Protein AF-0000000084455083 (afdb_homodimer)

Solvent-accessible surface area (backbone atoms only — not comparable to full-atom values): 20046 Å² total; per-residue (Å²): 131,84,78,76,77,73,70,70,74,76,64,36,63,67,73,31,76,69,58,82,73,77,72,81,79,66,48,70,64,51,72,67,55,49,50,52,51,52,54,40,66,69,71,42,61,49,39,39,67,39,47,57,78,76,59,36,55,78,44,81,66,64,83,77,30,28,36,27,65,63,34,38,26,79,85,73,32,34,31,31,32,37,40,33,22,71,48,64,46,71,48,72,42,30,30,30,67,24,48,30,38,37,42,30,70,34,42,38,32,37,34,76,67,51,88,63,70,46,34,60,65,16,39,38,36,42,33,37,65,47,68,45,27,44,36,37,32,50,53,18,33,34,42,35,41,38,28,44,40,38,37,33,36,42,96,33,66,40,80,67,52,74,42,36,52,65,54,53,48,46,52,54,48,52,49,23,58,76,70,72,43,82,72,58,60,59,34,40,84,133,81,77,78,76,74,69,71,73,74,67,34,63,66,73,33,75,68,60,84,73,78,74,82,80,67,49,69,64,50,70,69,56,47,50,51,52,52,53,39,67,69,72,40,61,49,41,38,69,39,47,57,78,78,59,36,55,79,43,81,66,65,83,79,30,28,36,25,64,64,34,38,27,78,85,74,31,33,31,31,32,37,41,33,22,70,50,64,47,72,48,72,42,30,32,29,67,24,49,32,38,36,42,29,69,34,42,37,32,38,34,77,67,50,89,63,71,47,33,60,64,16,41,37,36,42,32,37,66,47,65,47,29,44,35,38,32,50,54,18,32,32,41,37,41,38,29,46,40,39,37,32,37,42,96,32,66,42,82,67,51,73,41,36,51,66,53,53,48,47,55,55,48,52,50,23,57,74,70,72,42,82,75,58,60,61,34,38,81

pLDDT: mean 88.25, std 16.22, range [26.3, 98.75]

Sequence (378 aa):
MANSITTPDLVPEPVSKLPERPKADGSALNEHERSEIAFVDKYSAPDVYINEKNDTLWFPWIGPIELKPMRMENRTGTFVVGLRSKVSASLGKHRHRGTVTAITMSGEWGYKEYDWVARPGDWVCENPGVIHTLSVEDSTDIVFTITGSIEFLNDDDSLKFTLDIFSFAKLYYDYCKEKGIKPNNALWHMANSITTPDLVPEPVSKLPERPKADGSALNEHERSEIAFVDKYSAPDVYINEKNDTLWFPWIGPIELKPMRMENRTGTFVVGLRSKVSASLGKHRHRGTVTAITMSGEWGYKEYDWVARPGDWVCENPGVIHTLSVEDSTDIVFTITGSIEFLNDDDSLKFTLDIFSFAKLYYDYCKEKGIKPNNALWH

Secondary structure (DSSP, 8-state):
-----------PPPSSPPPPPPPSTT----HHHHHHHHHHHHHSPPPEEE-TTTT---EE-STT-EEEEEEEETTTTEEEEEEEESS-EEPPPEEESS-EEEEEEES-EEETT-S--B-TT-EEEE-TT-EE-EEE-TTEEEEEEEES-EEEE-TTS-EEEEE-HHHHHHHHHHHHHHHT----GGGB-/-----------PPPSSPPPPPPPSTT----HHHHHHHHHHHHHSPPPEEE-TTTT---EE-STT-EEEEEEEETTTTEEEEEEEESS-EEPPPEEESS-EEEEEEES-EEETT-S--B-TT-EEEE-TT-EE-EEE-TTEEEEEEEES-EEEE-TTS-EEEEE-HHHHHHHHHHHHHHHT----GGGB-

Structure (mmCIF, N/CA/C/O backbone):
data_AF-0000000084455083-model_v1
#
loop_
_entity.id
_entity.type
_entity.pdbx_description
1 polymer 'ChrR-like cupin domain-containing protein'
#
loop_
_atom_site.group_PDB
_atom_site.id
_atom_site.type_symbol
_atom_site.label_atom_id
_atom_site.label_alt_id
_atom_site.label_comp_id
_atom_site.label_asym_id
_atom_site.label_entity_id
_atom_site.label_seq_id
_atom_site.pdbx_PDB_ins_code
_atom_site.Cartn_x
_atom_site.Cartn_y
_atom_site.Cartn_z
_atom_site.occupancy
_atom_site.B_iso_or_equiv
_atom_site.auth_seq_id
_atom_site.auth_comp_id
_atom_site.auth_asym_id
_atom_site.auth_atom_id
_atom_site.pdbx_PDB_model_num
ATOM 1 N N . MET A 1 1 ? 22.078 26.734 -31.125 1 26.31 1 MET A N 1
ATOM 2 C CA . MET A 1 1 ? 21.453 25.422 -31.062 1 26.31 1 MET A CA 1
ATOM 3 C C . MET A 1 1 ? 21.609 24.812 -29.672 1 26.31 1 MET A C 1
ATOM 5 O O . MET A 1 1 ? 22.719 24.547 -29.219 1 26.31 1 MET A O 1
ATOM 9 N N . ALA A 1 2 ? 20.688 25.109 -28.688 1 36.53 2 ALA A N 1
ATOM 10 C CA . ALA A 1 2 ? 20.781 24.625 -27.328 1 36.53 2 ALA A CA 1
ATOM 11 C C . ALA A 1 2 ? 20.781 23.094 -27.281 1 36.53 2 ALA A C 1
ATOM 13 O O . ALA A 1 2 ? 19.938 22.453 -27.922 1 36.53 2 ALA A O 1
ATOM 14 N N . ASN A 1 3 ? 21.859 22.391 -27.125 1 35.25 3 ASN A N 1
ATOM 15 C CA . ASN A 1 3 ? 21.891 20.953 -26.922 1 35.25 3 ASN A CA 1
ATOM 16 C C . ASN A 1 3 ? 20.938 20.516 -25.812 1 35.25 3 ASN A C 1
ATOM 18 O O . ASN A 1 3 ? 21.078 20.953 -24.672 1 35.25 3 ASN A O 1
ATOM 22 N N . SER A 1 4 ? 19.75 20.156 -26.125 1 37.59 4 SER A N 1
ATOM 23 C CA . SER A 1 4 ? 18.828 19.531 -25.188 1 37.59 4 SER A CA 1
ATOM 24 C C . SER A 1 4 ? 19.5 18.391 -24.422 1 37.59 4 SER A C 1
ATOM 26 O O . SER A 1 4 ? 19.906 17.391 -25.016 1 37.59 4 SER A O 1
ATOM 28 N N . ILE A 1 5 ? 20.266 18.609 -23.453 1 39.31 5 ILE A N 1
ATOM 29 C CA . ILE A 1 5 ? 20.781 17.562 -22.578 1 39.31 5 ILE A CA 1
ATOM 30 C C . ILE A 1 5 ? 19.625 16.703 -22.078 1 39.31 5 ILE A C 1
ATOM 32 O O . ILE A 1 5 ? 18.766 17.172 -21.344 1 39.31 5 ILE A O 1
ATOM 36 N N . THR A 1 6 ? 19.125 15.727 -22.844 1 36.16 6 THR A N 1
ATOM 37 C CA . THR A 1 6 ? 18.172 14.727 -22.391 1 36.16 6 THR A CA 1
ATOM 38 C C . THR A 1 6 ? 18.672 14.023 -21.141 1 36.16 6 THR A C 1
ATOM 40 O O . THR A 1 6 ? 19.75 13.43 -21.141 1 36.16 6 THR A O 1
ATOM 43 N N . THR A 1 7 ? 18.469 14.5 -20.031 1 38.34 7 THR A N 1
ATOM 44 C CA . THR A 1 7 ? 18.75 13.773 -18.797 1 38.34 7 THR A CA 1
ATOM 45 C C . THR A 1 7 ? 18.328 12.312 -18.906 1 38.34 7 THR A C 1
ATOM 47 O O . THR A 1 7 ? 17.172 12.023 -19.266 1 38.34 7 THR A O 1
ATOM 50 N N . PRO A 1 8 ? 19.281 11.469 -19.047 1 38.12 8 PRO A N 1
ATOM 51 C CA . PRO A 1 8 ? 18.875 10.062 -19.094 1 38.12 8 PRO A CA 1
ATOM 52 C C . PRO A 1 8 ? 17.812 9.719 -18.062 1 38.12 8 PRO A C 1
ATOM 54 O O . PRO A 1 8 ? 17.75 10.328 -17 1 38.12 8 PRO A O 1
ATOM 57 N N . ASP A 1 9 ? 16.75 9.328 -18.531 1 40 9 ASP A N 1
ATOM 58 C CA . ASP A 1 9 ? 15.711 8.82 -17.641 1 40 9 ASP A CA 1
ATOM 59 C C . ASP A 1 9 ? 16.312 8.008 -16.484 1 40 9 ASP A C 1
ATOM 61 O O . ASP A 1 9 ? 17.172 7.148 -16.719 1 40 9 ASP A O 1
ATOM 65 N N . LEU A 1 10 ? 16.531 8.555 -15.414 1 42.34 10 LEU A N 1
ATOM 66 C CA . LEU A 1 10 ? 16.984 7.824 -14.234 1 42.34 10 LEU A CA 1
ATOM 67 C C . LEU A 1 10 ? 16.234 6.5 -14.094 1 42.34 10 LEU A C 1
ATOM 69 O O . LEU A 1 10 ? 15.172 6.449 -13.477 1 42.34 10 LEU A O 1
ATOM 73 N N . VAL A 1 11 ? 16.328 5.746 -15.227 1 42.5 11 VAL A N 1
ATOM 74 C CA . VAL A 1 11 ? 15.805 4.398 -15.016 1 42.5 11 VAL A CA 1
ATOM 75 C C . VAL A 1 11 ? 16.641 3.676 -13.969 1 42.5 11 VAL A C 1
ATOM 77 O O . VAL A 1 11 ? 17.844 3.449 -14.18 1 42.5 11 VAL A O 1
ATOM 80 N N . PRO A 1 12 ? 16.141 3.719 -12.758 1 43.66 12 PRO A N 1
ATOM 81 C CA . PRO A 1 12 ? 16.969 3.008 -11.773 1 43.66 12 PRO A CA 1
ATOM 82 C C . PRO A 1 12 ? 17.344 1.604 -12.227 1 43.66 12 PRO A C 1
ATOM 84 O O . PRO A 1 12 ? 16.625 0.983 -13.008 1 43.66 12 PRO A O 1
ATOM 87 N N . GLU A 1 13 ? 18.578 1.33 -11.961 1 51.78 13 GLU A N 1
ATOM 88 C CA . GLU A 1 13 ? 18.969 -0.059 -12.164 1 51.78 13 GLU A CA 1
ATOM 89 C C . GLU A 1 13 ? 18.031 -1.018 -11.453 1 51.78 13 GLU A C 1
ATOM 91 O O . GLU A 1 13 ? 17.609 -0.758 -10.32 1 51.78 13 GLU A O 1
ATOM 96 N N . PRO A 1 14 ? 17.578 -1.842 -12.281 1 51 14 PRO A N 1
ATOM 97 C CA . PRO A 1 14 ? 16.672 -2.805 -11.641 1 51 14 PRO A CA 1
ATOM 98 C C . PRO A 1 14 ? 17.312 -3.477 -10.422 1 51 14 PRO A C 1
ATOM 100 O O . PRO A 1 14 ? 18.5 -3.807 -10.445 1 51 14 PRO A O 1
ATOM 103 N N . VAL A 1 15 ? 16.594 -3.379 -9.336 1 54.19 15 VAL A N 1
ATOM 104 C CA . VAL A 1 15 ? 17.078 -4.035 -8.125 1 54.19 15 VAL A CA 1
ATOM 105 C C . VAL A 1 15 ? 17.078 -5.547 -8.32 1 54.19 15 VAL A C 1
ATOM 107 O O . VAL A 1 15 ? 17.781 -6.273 -7.613 1 54.19 15 VAL A O 1
ATOM 110 N N . SER A 1 16 ? 16.141 -6.004 -9.211 1 58.62 16 SER A N 1
ATOM 111 C CA . SER A 1 16 ? 16.125 -7.434 -9.508 1 58.62 16 SER A CA 1
ATOM 112 C C . SER A 1 16 ? 16.109 -7.68 -11.016 1 58.62 16 SER A C 1
ATOM 114 O O . SER A 1 16 ? 15.773 -6.781 -11.789 1 58.62 16 SER A O 1
ATOM 116 N N . LYS A 1 17 ? 16.734 -8.859 -11.383 1 67.81 17 LYS A N 1
ATOM 117 C CA . LYS A 1 17 ? 16.656 -9.297 -12.773 1 67.81 17 LYS A CA 1
ATOM 118 C C . LYS A 1 17 ? 15.383 -10.109 -13.031 1 67.81 17 LYS A C 1
ATOM 120 O O . LYS A 1 17 ? 14.828 -10.711 -12.109 1 67.81 17 LYS A O 1
ATOM 125 N N . LEU A 1 18 ? 14.891 -9.992 -14.266 1 67.25 18 LEU A N 1
ATOM 126 C CA . LEU A 1 18 ? 13.766 -10.836 -14.641 1 67.25 18 LEU A CA 1
ATOM 127 C C . LEU A 1 18 ? 14.117 -12.312 -14.469 1 67.25 18 LEU A C 1
ATOM 129 O O . LEU A 1 18 ? 15.234 -12.734 -14.773 1 67.25 18 LEU A O 1
ATOM 133 N N . PRO A 1 19 ? 13.273 -13.07 -13.883 1 66.25 19 PRO A N 1
ATOM 134 C CA . PRO A 1 19 ? 13.531 -14.508 -13.789 1 66.25 19 PRO A CA 1
ATOM 135 C C . PRO A 1 19 ? 13.75 -15.164 -15.148 1 66.25 19 PRO A C 1
ATOM 137 O O . PRO A 1 19 ? 13.109 -14.789 -16.125 1 66.25 19 PRO A O 1
ATOM 140 N N . GLU A 1 20 ? 14.836 -15.969 -15.18 1 64.62 20 GLU A N 1
ATOM 141 C CA . GLU A 1 20 ? 15.047 -16.75 -16.391 1 64.62 20 GLU A CA 1
ATOM 142 C C . GLU A 1 20 ? 13.961 -17.797 -16.578 1 64.62 20 GLU A C 1
ATOM 144 O O . GLU A 1 20 ? 13.602 -18.5 -15.641 1 64.62 20 GLU A O 1
ATOM 149 N N . ARG A 1 21 ? 13.234 -17.812 -17.75 1 66.31 21 ARG A N 1
ATOM 150 C CA . ARG A 1 21 ? 12.234 -18.828 -18.031 1 66.31 21 ARG A CA 1
ATOM 151 C C . ARG A 1 21 ? 12.883 -20.109 -18.516 1 66.31 21 ARG A C 1
ATOM 153 O O . ARG A 1 21 ? 1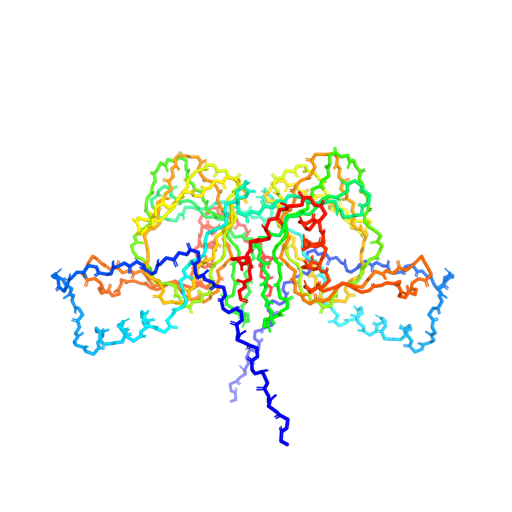3.758 -20.078 -19.391 1 66.31 21 ARG A O 1
ATOM 160 N N . PRO A 1 22 ? 12.586 -21.172 -17.734 1 57.06 22 PRO A N 1
ATOM 161 C CA . PRO A 1 22 ? 13.195 -22.422 -18.203 1 57.06 22 PRO A CA 1
ATOM 162 C C . PRO A 1 22 ? 12.891 -22.703 -19.672 1 57.06 22 PRO A C 1
ATOM 164 O O . PRO A 1 22 ? 11.859 -22.266 -20.188 1 57.06 22 PRO A O 1
ATOM 167 N N . LYS A 1 23 ? 13.906 -23.422 -20.234 1 56.75 23 LYS A N 1
ATOM 168 C CA . LYS A 1 23 ? 13.828 -23.844 -21.625 1 56.75 23 LYS A CA 1
ATOM 169 C C . LYS A 1 23 ? 12.547 -24.641 -21.891 1 56.75 23 LYS A C 1
ATOM 171 O O . LYS A 1 23 ? 11.977 -25.219 -20.969 1 56.75 23 LYS A O 1
ATOM 176 N N . ALA A 1 24 ? 12.016 -24.656 -23.219 1 58.09 24 ALA A N 1
ATOM 177 C CA . ALA A 1 24 ? 10.883 -25.094 -24.031 1 58.09 24 ALA A CA 1
ATOM 178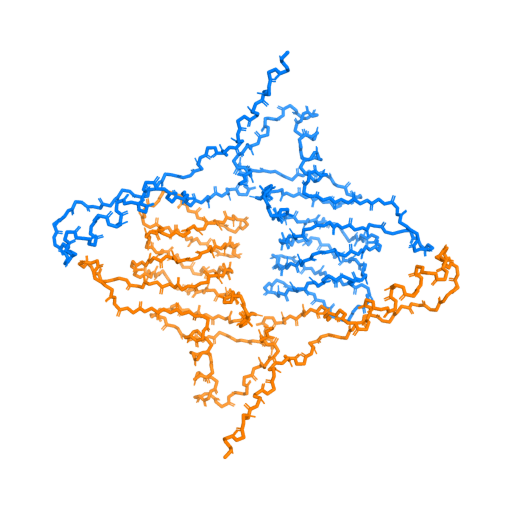 C C . ALA A 1 24 ? 10.508 -26.547 -23.719 1 58.09 24 ALA A C 1
ATOM 180 O O . ALA A 1 24 ? 9.594 -27.109 -24.328 1 58.09 24 ALA A O 1
ATOM 181 N N . ASP A 1 25 ? 11.188 -27.234 -22.5 1 62.66 25 ASP A N 1
ATOM 182 C CA . ASP A 1 25 ? 10.75 -28.625 -22.469 1 62.66 25 ASP A CA 1
ATOM 183 C C . ASP A 1 25 ? 9.477 -28.781 -21.641 1 62.66 25 ASP A C 1
ATOM 185 O O . ASP A 1 25 ? 9.438 -28.391 -20.484 1 62.66 25 ASP A O 1
ATOM 189 N N . GLY A 1 26 ? 8.375 -29.109 -22.312 1 77.19 26 GLY A N 1
ATOM 190 C CA . GLY A 1 26 ? 7.094 -29.484 -21.75 1 77.19 26 GLY A CA 1
ATOM 191 C C . GLY A 1 26 ? 6.082 -28.344 -21.75 1 77.19 26 GLY A C 1
ATOM 192 O O . GLY A 1 26 ? 5.004 -28.469 -21.172 1 77.19 26 GLY A O 1
ATOM 193 N N . SER A 1 27 ? 6.531 -27.312 -22.359 1 81.81 27 SER A N 1
ATOM 194 C CA . SER A 1 27 ? 5.566 -26.234 -22.453 1 81.81 27 SER A CA 1
ATOM 195 C C . SER A 1 27 ? 4.516 -26.5 -23.531 1 81.81 27 SER A C 1
ATOM 197 O O . SER A 1 27 ? 4.84 -27.016 -24.594 1 81.81 27 SER A O 1
ATOM 199 N N . ALA A 1 28 ? 3.285 -26.219 -23.172 1 87.44 28 ALA A N 1
ATOM 200 C CA . ALA A 1 28 ? 2.18 -26.422 -24.109 1 87.44 28 ALA A CA 1
ATOM 201 C C . ALA A 1 28 ? 1.974 -25.203 -25 1 87.44 28 ALA A C 1
ATOM 203 O O . ALA A 1 28 ? 1.036 -25.156 -25.797 1 87.44 28 ALA A O 1
ATOM 204 N N . LEU A 1 29 ? 2.828 -24.25 -24.859 1 88 29 LEU A N 1
ATOM 205 C CA . LEU A 1 29 ? 2.654 -23 -25.594 1 88 29 LEU A CA 1
ATOM 206 C C . LEU A 1 29 ? 3 -23.188 -27.062 1 88 29 LEU A C 1
ATOM 208 O O . LEU A 1 29 ? 3.961 -23.875 -27.406 1 88 29 LEU A O 1
ATOM 212 N N . ASN A 1 30 ? 2.186 -22.547 -27.891 1 88.44 30 ASN A N 1
ATOM 213 C CA . ASN A 1 30 ? 2.52 -22.531 -29.297 1 88.44 30 ASN A CA 1
ATOM 214 C C . ASN A 1 30 ? 3.523 -21.422 -29.625 1 88.44 30 ASN A C 1
ATOM 216 O O . ASN A 1 30 ? 3.963 -20.703 -28.734 1 88.44 30 ASN A O 1
ATOM 220 N N . GLU A 1 31 ? 3.9 -21.391 -30.906 1 88.12 31 GLU A N 1
ATOM 221 C CA . GLU A 1 31 ? 4.945 -20.453 -31.312 1 88.12 31 GLU A CA 1
ATOM 222 C C . GLU A 1 31 ? 4.531 -19.016 -31.062 1 88.12 31 GLU A C 1
ATOM 224 O O . GLU A 1 31 ? 5.344 -18.188 -30.641 1 88.12 31 GLU A O 1
ATOM 229 N N . HIS A 1 32 ? 3.34 -18.703 -31.422 1 87.75 32 HIS A N 1
ATOM 230 C CA . HIS A 1 32 ? 2.836 -17.359 -31.219 1 87.75 32 HIS A CA 1
ATOM 231 C C . HIS A 1 32 ? 2.869 -16.969 -29.75 1 87.75 32 HIS A C 1
ATOM 233 O O . HIS A 1 32 ? 3.307 -15.875 -29.391 1 87.75 32 HIS A O 1
ATOM 239 N N . GLU A 1 33 ? 2.422 -17.859 -28.906 1 86.25 33 GLU A N 1
ATOM 240 C CA . GLU A 1 33 ? 2.412 -17.625 -27.469 1 86.25 33 GLU A CA 1
ATOM 241 C C . GLU A 1 33 ? 3.828 -17.438 -26.938 1 86.25 33 GLU A C 1
ATOM 243 O O . GLU A 1 33 ? 4.074 -16.578 -26.078 1 86.25 33 GLU A O 1
ATOM 248 N N . ARG A 1 34 ? 4.707 -18.172 -27.422 1 87.81 34 ARG A N 1
ATOM 249 C CA . ARG A 1 34 ? 6.102 -18.062 -27 1 87.81 34 ARG A CA 1
ATOM 250 C C . ARG A 1 34 ? 6.695 -16.719 -27.422 1 87.81 34 ARG A C 1
ATOM 252 O O . ARG A 1 34 ? 7.441 -16.094 -26.656 1 87.81 34 ARG A O 1
ATOM 259 N N . SER A 1 35 ? 6.344 -16.328 -28.562 1 87.25 35 SER A N 1
ATOM 260 C CA . SER A 1 35 ? 6.82 -15.047 -29.062 1 87.25 35 SER A CA 1
ATOM 261 C C . SER A 1 35 ? 6.293 -13.898 -28.219 1 87.25 35 SER A C 1
ATOM 263 O O . SER A 1 35 ? 7.016 -12.93 -27.953 1 87.25 35 SER A O 1
ATOM 265 N N . GLU A 1 36 ? 5.086 -13.961 -27.828 1 87.06 36 GLU A N 1
ATOM 266 C CA . GLU A 1 36 ? 4.496 -12.93 -26.984 1 87.06 36 GLU A CA 1
ATOM 267 C C . GLU A 1 36 ? 5.199 -12.859 -25.641 1 87.06 36 GLU A C 1
ATOM 269 O O . GLU A 1 36 ? 5.465 -11.766 -25.125 1 87.06 36 GLU A O 1
ATOM 274 N N . ILE A 1 37 ? 5.504 -14.008 -25.031 1 84.69 37 ILE A N 1
ATOM 275 C CA . ILE A 1 37 ? 6.184 -14.047 -23.734 1 84.69 37 ILE A CA 1
ATOM 276 C C . ILE A 1 37 ? 7.57 -13.43 -23.875 1 84.69 37 ILE A C 1
ATOM 278 O O . ILE A 1 37 ? 7.996 -12.656 -23.016 1 84.69 37 ILE A O 1
ATOM 282 N N . ALA A 1 38 ? 8.211 -13.727 -24.938 1 86.5 38 ALA A N 1
ATOM 283 C CA . ALA A 1 38 ? 9.539 -13.172 -25.172 1 86.5 38 ALA A CA 1
ATOM 284 C C . ALA A 1 38 ? 9.484 -11.656 -25.297 1 86.5 38 ALA A C 1
ATOM 286 O O . ALA A 1 38 ? 10.375 -10.953 -24.812 1 86.5 38 ALA A O 1
ATOM 287 N N . PHE A 1 39 ? 8.469 -11.195 -26.062 1 87.88 39 PHE A N 1
ATOM 288 C CA . PHE A 1 39 ? 8.266 -9.758 -26.219 1 87.88 39 PHE A CA 1
ATOM 289 C C . PHE A 1 39 ? 8.055 -9.094 -24.875 1 87.88 39 PHE A C 1
ATOM 291 O O . PHE A 1 39 ? 8.648 -8.055 -24.578 1 87.88 39 PHE A O 1
ATOM 298 N N . VAL A 1 40 ? 7.285 -9.695 -24 1 86.12 40 VAL A N 1
ATOM 299 C CA . VAL A 1 40 ? 6.996 -9.164 -22.672 1 86.12 40 VAL A CA 1
ATOM 300 C C . VAL A 1 40 ? 8.273 -9.164 -21.828 1 86.12 40 VAL A C 1
ATOM 302 O O . VAL A 1 40 ? 8.57 -8.18 -21.141 1 86.12 40 VAL A O 1
ATOM 305 N N . ASP A 1 41 ? 9.023 -10.227 -21.859 1 83.5 41 ASP A N 1
ATOM 306 C CA . ASP A 1 41 ? 10.266 -10.312 -21.078 1 83.5 41 ASP A CA 1
ATOM 307 C C . ASP A 1 41 ? 11.227 -9.195 -21.484 1 83.5 41 ASP A C 1
ATOM 309 O O . ASP A 1 41 ? 11.961 -8.672 -20.641 1 83.5 41 ASP A O 1
ATOM 313 N N . LYS A 1 42 ? 11.164 -8.859 -22.672 1 83.56 42 LYS A N 1
ATOM 314 C CA . LYS A 1 42 ? 12.078 -7.852 -23.188 1 83.56 42 LYS A CA 1
ATOM 315 C C . LYS A 1 42 ? 11.68 -6.453 -22.734 1 83.56 42 LYS A C 1
ATOM 317 O O . LYS A 1 42 ? 12.539 -5.609 -22.469 1 83.56 42 LYS A O 1
ATOM 322 N N . TYR A 1 43 ? 10.422 -6.176 -22.656 1 86.25 43 TYR A N 1
ATOM 323 C CA . TYR A 1 43 ? 9.992 -4.789 -22.516 1 86.25 43 TYR A CA 1
ATOM 324 C C . TYR A 1 43 ? 9.383 -4.551 -21.141 1 86.25 43 TYR A C 1
ATOM 326 O O . TYR A 1 43 ? 9.18 -3.402 -20.734 1 86.25 43 TYR A O 1
ATOM 334 N N . SER A 1 44 ? 9.148 -5.707 -20.375 1 83.81 44 SER A N 1
ATOM 335 C CA . SER A 1 44 ? 8.578 -5.516 -19.047 1 83.81 44 SER A CA 1
ATOM 336 C C . SER A 1 44 ? 9.633 -5.051 -18.062 1 83.81 44 SER A C 1
ATOM 338 O O . SER A 1 44 ? 10.828 -5.258 -18.266 1 83.81 44 SER A O 1
ATOM 340 N N . ALA A 1 45 ? 9.172 -4.289 -17 1 81.75 45 ALA A N 1
ATOM 341 C CA . ALA A 1 45 ? 10.047 -3.889 -15.898 1 81.75 45 ALA A CA 1
ATOM 342 C C . ALA A 1 45 ? 10.258 -5.035 -14.914 1 81.75 45 ALA A C 1
ATOM 344 O O . ALA A 1 45 ? 9.32 -5.789 -14.633 1 81.75 45 ALA A O 1
ATOM 345 N N . PRO A 1 46 ? 11.414 -5.18 -14.336 1 82.75 46 PRO A N 1
ATOM 346 C CA . PRO A 1 46 ? 11.617 -6.207 -13.312 1 82.75 46 PRO A CA 1
ATOM 347 C C . PRO A 1 46 ? 10.914 -5.883 -12 1 82.75 46 PRO A C 1
ATOM 349 O O . PRO A 1 46 ? 10.594 -4.719 -11.734 1 82.75 46 PRO A O 1
ATOM 352 N N . ASP A 1 47 ? 10.711 -6.934 -11.195 1 88.56 47 ASP A N 1
ATOM 353 C CA . ASP A 1 47 ? 10.234 -6.738 -9.828 1 88.56 47 ASP A CA 1
ATOM 354 C C . ASP A 1 47 ? 11.289 -6.027 -8.977 1 88.56 47 ASP A C 1
ATOM 356 O O . ASP A 1 47 ? 12.477 -6.082 -9.281 1 88.56 47 ASP A O 1
ATOM 360 N N . VAL A 1 48 ? 10.797 -5.352 -8.016 1 89.5 48 VAL A N 1
ATOM 361 C CA . VAL A 1 48 ? 11.68 -4.586 -7.141 1 89.5 48 VAL A CA 1
ATOM 362 C C . VAL A 1 48 ? 11.539 -5.078 -5.703 1 89.5 48 VAL A C 1
ATOM 364 O O . VAL A 1 48 ? 10.43 -5.324 -5.23 1 89.5 48 VAL A O 1
ATOM 367 N N . TYR A 1 49 ? 12.688 -5.312 -5.055 1 94.44 49 TYR A N 1
ATOM 368 C CA . TYR A 1 49 ? 12.781 -5.633 -3.633 1 94.44 49 TYR A CA 1
ATOM 369 C C . TYR A 1 49 ? 13.625 -4.605 -2.893 1 94.44 49 TYR A C 1
ATOM 371 O O . TYR A 1 49 ? 14.758 -4.32 -3.289 1 94.44 49 TYR A O 1
ATOM 379 N N . ILE A 1 50 ? 13.062 -3.98 -1.841 1 95.31 50 ILE A N 1
ATOM 380 C CA . ILE A 1 50 ? 13.766 -3.033 -0.988 1 95.31 50 ILE A CA 1
ATOM 381 C C . ILE A 1 50 ? 13.906 -3.605 0.421 1 95.31 50 ILE A C 1
ATOM 383 O O . ILE A 1 50 ? 12.906 -3.766 1.13 1 95.31 50 ILE A O 1
ATOM 387 N N . ASN A 1 51 ? 15.102 -3.902 0.817 1 96.38 51 ASN A N 1
ATOM 388 C CA . ASN A 1 51 ? 15.398 -4.277 2.195 1 96.38 51 ASN A CA 1
ATOM 389 C C . ASN A 1 51 ? 15.359 -3.07 3.127 1 96.38 51 ASN A C 1
ATOM 391 O O . ASN A 1 51 ? 16.109 -2.113 2.943 1 96.38 51 ASN A O 1
ATOM 395 N N . GLU A 1 52 ? 14.523 -3.186 4.184 1 94.25 52 GLU A N 1
ATOM 396 C CA . GLU A 1 52 ? 14.273 -2.002 5 1 94.25 52 GLU A CA 1
ATOM 397 C C . GLU A 1 52 ? 15.492 -1.638 5.84 1 94.25 52 GLU A C 1
ATOM 399 O O . GLU A 1 52 ? 15.594 -0.519 6.348 1 94.25 52 GLU A O 1
ATOM 404 N N . LYS A 1 53 ? 16.438 -2.496 5.996 1 94.25 53 LYS A N 1
ATOM 405 C CA . LYS A 1 53 ? 17.609 -2.244 6.82 1 94.25 53 LYS A CA 1
ATOM 406 C C . LYS A 1 53 ? 18.781 -1.778 5.965 1 94.25 53 LYS A C 1
ATOM 408 O O . LYS A 1 53 ? 19.562 -0.924 6.391 1 94.25 53 LYS A O 1
ATOM 413 N N . ASN A 1 54 ? 18.844 -2.283 4.715 1 94.75 54 ASN A N 1
ATOM 414 C CA . ASN A 1 54 ? 20.078 -2.105 3.975 1 94.75 54 ASN A CA 1
ATOM 415 C C . ASN A 1 54 ? 19.891 -1.197 2.764 1 94.75 54 ASN A C 1
ATOM 417 O O . ASN A 1 54 ? 20.844 -0.599 2.273 1 94.75 54 ASN A O 1
ATOM 421 N N . ASP A 1 55 ? 18.75 -1.165 2.234 1 96.5 55 ASP A N 1
ATOM 422 C CA . ASP A 1 55 ? 18.562 -0.481 0.959 1 96.5 55 ASP A CA 1
ATOM 423 C C . ASP A 1 55 ? 18 0.927 1.168 1 96.5 55 ASP A C 1
ATOM 425 O O . ASP A 1 55 ? 17.844 1.683 0.208 1 96.5 55 ASP A O 1
ATOM 429 N N . THR A 1 56 ? 17.641 1.225 2.318 1 97.19 56 THR A N 1
ATOM 430 C CA . THR A 1 56 ? 17.094 2.516 2.723 1 97.19 56 THR A CA 1
ATOM 431 C C . THR A 1 56 ? 17.484 2.846 4.16 1 97.19 56 THR A C 1
ATOM 433 O O . THR A 1 56 ? 18.344 2.17 4.746 1 97.19 56 THR A O 1
ATOM 436 N N . LEU A 1 57 ? 16.938 4.004 4.668 1 97.94 57 LEU A N 1
ATOM 437 C CA . LEU A 1 57 ? 17.297 4.383 6.031 1 97.94 57 LEU A CA 1
ATOM 438 C C . LEU A 1 57 ? 16.297 5.387 6.594 1 97.94 57 LEU A C 1
ATOM 440 O O . LEU A 1 57 ? 15.602 6.059 5.84 1 97.94 57 LEU A O 1
ATOM 444 N N . TRP A 1 58 ? 16.234 5.449 7.898 1 98.31 58 TRP A N 1
ATOM 445 C CA . TRP A 1 58 ? 15.453 6.461 8.602 1 98.31 58 TRP A CA 1
ATOM 446 C C . TRP A 1 58 ? 16.203 7.789 8.648 1 98.31 58 TRP A C 1
ATOM 448 O O . TRP A 1 58 ? 17.406 7.82 8.875 1 98.31 58 TRP A O 1
ATOM 458 N N . PHE A 1 59 ? 15.492 8.875 8.492 1 97.31 59 PHE A N 1
ATOM 459 C CA . PHE A 1 59 ? 16.047 10.211 8.688 1 97.31 59 PHE A CA 1
ATOM 460 C C . PHE A 1 59 ? 15.039 11.109 9.391 1 97.31 59 PHE A C 1
ATOM 462 O O . PHE A 1 59 ? 13.828 10.922 9.266 1 97.31 59 PHE A O 1
ATOM 469 N N . PRO A 1 60 ? 15.484 12.094 10.086 1 96.62 60 PRO A N 1
ATOM 470 C CA . PRO A 1 60 ? 14.57 12.984 10.805 1 96.62 60 PRO A CA 1
ATOM 471 C C . PRO A 1 60 ? 13.719 13.844 9.875 1 96.62 60 PRO A C 1
ATOM 473 O O . PRO A 1 60 ? 14.195 14.281 8.828 1 96.62 60 PRO A O 1
ATOM 476 N N . TRP A 1 61 ? 12.555 14.117 10.281 1 95.94 61 TRP A N 1
ATOM 477 C CA . TRP A 1 61 ? 11.664 15.008 9.547 1 95.94 61 TRP A CA 1
ATOM 478 C C . TRP A 1 61 ? 11.18 16.141 10.438 1 95.94 61 TRP A C 1
ATOM 480 O O . TRP A 1 61 ? 11.938 17.062 10.742 1 95.94 61 TRP A O 1
ATOM 490 N N . ILE A 1 62 ? 10 16.031 10.992 1 92.75 62 ILE A N 1
ATOM 491 C CA . ILE A 1 62 ? 9.422 17.062 11.844 1 92.75 62 ILE A CA 1
ATOM 492 C C . ILE A 1 62 ? 9.344 16.562 13.281 1 92.75 62 ILE A C 1
ATOM 494 O O . ILE A 1 62 ? 8.695 15.562 13.57 1 92.75 62 ILE A O 1
ATOM 498 N N . GLY A 1 63 ? 10.016 17.359 14.188 1 94.44 63 GLY A N 1
ATOM 499 C CA . GLY A 1 63 ? 10.047 16.922 15.57 1 94.44 63 GLY A CA 1
ATOM 500 C C . GLY A 1 63 ? 10.695 15.562 15.758 1 94.44 63 GLY A C 1
ATOM 501 O O . GLY A 1 63 ? 11.805 15.328 15.266 1 94.44 63 GLY A O 1
ATOM 502 N N . PRO A 1 64 ? 9.938 14.695 16.547 1 97.31 64 PRO A N 1
ATOM 503 C CA . PRO A 1 64 ? 10.508 13.359 16.766 1 97.31 64 PRO A CA 1
ATOM 504 C C . PRO A 1 64 ? 10.188 12.383 15.641 1 97.31 64 PRO A C 1
ATOM 506 O O . PRO A 1 64 ? 10.617 11.227 15.68 1 97.31 64 PRO A O 1
ATOM 509 N N . ILE A 1 65 ? 9.484 12.805 14.703 1 97.38 65 ILE A N 1
ATOM 510 C CA . ILE A 1 65 ? 9.031 11.922 13.633 1 97.38 65 ILE A CA 1
ATOM 511 C C . ILE A 1 65 ? 10.156 11.688 12.633 1 97.38 65 ILE A C 1
ATOM 513 O O . ILE A 1 65 ? 10.844 12.633 12.234 1 97.38 65 ILE A O 1
ATOM 517 N N . GLU A 1 66 ? 10.336 10.438 12.273 1 98.38 66 GLU A N 1
ATOM 518 C CA . GLU A 1 66 ? 11.297 10.039 11.258 1 98.38 66 GLU A CA 1
ATOM 519 C C . GLU A 1 66 ? 10.602 9.406 10.055 1 98.38 66 GLU A C 1
ATOM 521 O O . GLU A 1 66 ? 9.516 8.852 10.188 1 98.38 66 GLU A O 1
ATOM 526 N N . LEU A 1 67 ? 11.297 9.516 8.898 1 98.38 67 LEU A N 1
ATOM 527 C CA . LEU A 1 67 ? 10.781 8.93 7.668 1 98.38 67 LEU A CA 1
ATOM 528 C C . LEU A 1 67 ? 11.797 7.965 7.066 1 98.38 67 LEU A C 1
ATOM 530 O O . LEU A 1 67 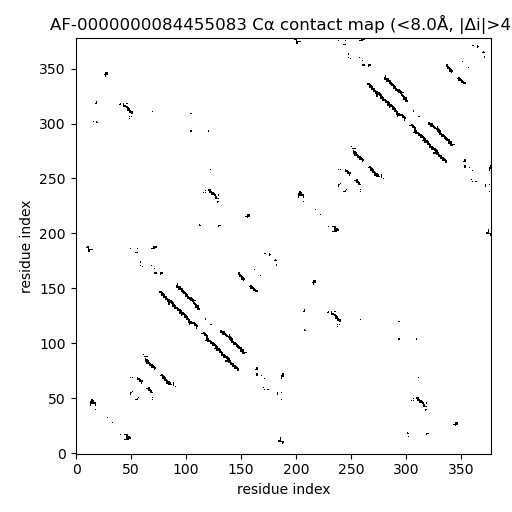? 13 8.062 7.34 1 98.38 67 LEU A O 1
ATOM 534 N N . LYS A 1 68 ? 11.328 7.055 6.242 1 98.5 68 LYS A N 1
ATOM 535 C CA . LYS A 1 68 ? 12.133 6.098 5.488 1 98.5 68 LYS A CA 1
ATOM 536 C C . LYS A 1 68 ? 11.547 5.855 4.102 1 98.5 68 LYS A C 1
ATOM 538 O O . LYS A 1 68 ? 10.516 5.195 3.969 1 98.5 68 LYS A O 1
ATOM 543 N N . PRO A 1 69 ? 12.203 6.34 3.057 1 98.19 69 PRO A N 1
ATOM 544 C CA . PRO A 1 69 ? 11.664 6.109 1.716 1 98.19 69 PRO A CA 1
ATOM 545 C C . PRO A 1 69 ? 11.852 4.668 1.246 1 98.19 69 PRO A C 1
ATOM 547 O O . PRO A 1 69 ? 12.93 4.094 1.416 1 98.19 69 PRO A O 1
ATOM 550 N N . MET A 1 70 ? 10.836 4.152 0.622 1 97.44 70 MET A N 1
ATOM 551 C CA . MET A 1 70 ? 10.906 2.807 0.066 1 97.44 70 MET A CA 1
ATOM 552 C C . MET A 1 70 ? 10.695 2.828 -1.444 1 97.44 70 MET A C 1
ATOM 554 O O . MET A 1 70 ? 11.094 1.898 -2.146 1 97.44 70 MET A O 1
ATOM 558 N N . ARG A 1 71 ? 9.992 3.854 -1.863 1 96.12 71 ARG A N 1
ATOM 559 C CA . ARG A 1 71 ? 9.734 4.008 -3.291 1 96.12 71 ARG A CA 1
ATOM 560 C C . ARG A 1 71 ? 9.438 5.461 -3.641 1 96.12 71 ARG A C 1
ATOM 562 O O . ARG A 1 71 ? 8.719 6.148 -2.912 1 96.12 71 ARG A O 1
ATOM 569 N N . MET A 1 72 ? 9.969 5.871 -4.773 1 95.62 72 MET A N 1
ATOM 570 C CA . MET A 1 72 ? 9.688 7.184 -5.344 1 95.62 72 MET A CA 1
ATOM 571 C C . MET A 1 72 ? 9.414 7.078 -6.84 1 95.62 72 MET A C 1
ATOM 573 O O . MET A 1 72 ? 10.312 6.762 -7.617 1 95.62 72 MET A O 1
ATOM 577 N N . GLU A 1 73 ? 8.227 7.383 -7.219 1 93.5 73 GLU A N 1
ATOM 578 C CA . GLU A 1 73 ? 7.816 7.277 -8.617 1 93.5 73 GLU A CA 1
ATOM 579 C C . GLU A 1 73 ? 7.664 8.656 -9.25 1 93.5 73 GLU A C 1
ATOM 581 O O . GLU A 1 73 ? 6.664 9.344 -9.023 1 93.5 73 GLU A O 1
ATOM 586 N N . ASN A 1 74 ? 8.492 8.984 -10.156 1 89.88 74 ASN A N 1
ATOM 587 C CA . ASN A 1 74 ? 8.523 10.359 -10.648 1 89.88 74 ASN A CA 1
ATOM 588 C C . ASN A 1 74 ? 7.539 10.555 -11.805 1 89.88 74 ASN A C 1
ATOM 590 O O . ASN A 1 74 ? 7.375 11.672 -12.297 1 89.88 74 ASN A O 1
ATOM 594 N N . ARG A 1 75 ? 6.906 9.57 -12.289 1 87.06 75 ARG A N 1
ATOM 595 C CA . ARG A 1 75 ? 5.934 9.742 -13.367 1 87.06 75 ARG A CA 1
ATOM 596 C C . ARG A 1 75 ? 4.535 9.992 -12.805 1 87.06 75 ARG A C 1
ATOM 598 O O . ARG A 1 75 ? 3.74 10.711 -13.414 1 87.06 75 ARG A O 1
ATOM 605 N N . THR A 1 76 ? 4.27 9.352 -11.633 1 90.88 76 THR A N 1
ATOM 606 C CA . THR A 1 76 ? 2.926 9.453 -11.07 1 90.88 76 THR A CA 1
ATOM 607 C C . THR A 1 76 ? 2.898 10.43 -9.898 1 90.88 76 THR A C 1
ATOM 609 O O . THR A 1 76 ? 1.829 10.875 -9.477 1 90.88 76 THR A O 1
ATOM 612 N N . GLY A 1 77 ? 4.07 10.742 -9.359 1 94.62 77 GLY A N 1
ATOM 613 C CA . GLY A 1 77 ? 4.121 11.531 -8.141 1 94.62 77 GLY A CA 1
ATOM 614 C C . GLY A 1 77 ? 3.797 10.727 -6.895 1 94.62 77 GLY A C 1
ATOM 615 O O . GLY A 1 77 ? 3.428 11.289 -5.863 1 94.62 77 GLY A O 1
ATOM 616 N N . THR A 1 78 ? 3.82 9.367 -7.059 1 96.94 78 THR A N 1
ATOM 617 C CA . THR A 1 78 ? 3.531 8.477 -5.941 1 96.94 78 THR A CA 1
ATOM 618 C C . THR A 1 78 ? 4.816 8.07 -5.227 1 96.94 78 THR A C 1
ATOM 620 O O . THR A 1 78 ? 5.828 7.789 -5.867 1 96.94 78 THR A O 1
ATOM 623 N N . PHE A 1 79 ? 4.766 8.031 -3.846 1 97.25 79 PHE A N 1
ATOM 624 C CA . PHE A 1 79 ? 5.902 7.527 -3.09 1 97.25 79 PHE A CA 1
ATOM 625 C C . PHE A 1 79 ? 5.434 6.734 -1.873 1 97.25 79 PHE A C 1
ATOM 627 O O . PHE A 1 79 ? 4.34 6.973 -1.358 1 97.25 79 PHE A O 1
ATOM 634 N N . VAL A 1 80 ? 6.227 5.738 -1.503 1 98.38 80 VAL A N 1
ATOM 635 C CA . VAL A 1 80 ? 6.004 4.91 -0.321 1 98.38 80 VAL A CA 1
ATOM 636 C C . VAL A 1 80 ? 7.031 5.258 0.753 1 98.38 80 VAL A C 1
ATOM 638 O O . VAL A 1 80 ? 8.234 5.285 0.483 1 98.38 80 VAL A O 1
ATOM 641 N N . VAL A 1 81 ? 6.547 5.48 1.994 1 98.56 81 VAL A N 1
ATOM 642 C CA . VAL A 1 81 ? 7.449 5.918 3.051 1 98.56 81 VAL A CA 1
ATOM 643 C C . VAL A 1 81 ? 7.027 5.301 4.383 1 98.56 81 VAL A C 1
ATOM 645 O O . VAL A 1 81 ? 5.832 5.18 4.668 1 98.56 81 VAL A O 1
ATOM 648 N N . GLY A 1 82 ? 8 4.852 5.121 1 98.5 82 GLY A N 1
ATOM 649 C CA . GLY A 1 82 ? 7.758 4.609 6.535 1 98.5 82 GLY A CA 1
ATOM 650 C C . GLY A 1 82 ? 7.738 5.883 7.363 1 98.5 82 GLY A C 1
ATOM 651 O O . GLY A 1 82 ? 8.531 6.793 7.129 1 98.5 82 GLY A O 1
ATOM 652 N N . LEU A 1 83 ? 6.867 5.984 8.312 1 98.62 83 LEU A N 1
ATOM 653 C CA . LEU A 1 83 ? 6.809 7.039 9.32 1 98.62 83 LEU A CA 1
ATOM 654 C C . LEU A 1 83 ? 6.816 6.445 10.727 1 98.62 83 LEU A C 1
ATOM 656 O O . LEU A 1 83 ? 5.98 5.602 11.055 1 98.62 83 LEU A O 1
ATOM 660 N N . ARG A 1 84 ? 7.758 6.906 11.516 1 98.5 84 ARG A N 1
ATOM 661 C CA . ARG A 1 84 ? 7.773 6.383 12.875 1 98.5 84 ARG A CA 1
ATOM 662 C C . ARG A 1 84 ? 8.055 7.492 13.883 1 98.5 84 ARG A C 1
ATOM 664 O O . ARG A 1 84 ? 8.602 8.539 13.523 1 98.5 84 ARG A O 1
ATOM 671 N N . SER A 1 85 ? 7.648 7.211 15.078 1 98.38 85 SER A N 1
ATOM 672 C CA . SER A 1 85 ? 8 8.047 16.219 1 98.38 85 SER A CA 1
ATOM 673 C C . SER A 1 85 ? 8.156 7.215 17.484 1 98.38 85 SER A C 1
ATOM 675 O O . SER A 1 85 ? 7.312 6.371 17.797 1 98.38 85 SER A O 1
ATOM 677 N N . LYS A 1 86 ? 9.234 7.426 18.219 1 97.44 86 LYS A N 1
ATOM 678 C CA . LYS A 1 86 ? 9.461 6.727 19.484 1 97.44 86 LYS A CA 1
ATOM 679 C C . LYS A 1 86 ? 8.578 7.293 20.594 1 97.44 86 LYS A C 1
ATOM 681 O O . LYS A 1 86 ? 8.234 6.582 21.531 1 97.44 86 LYS A O 1
ATOM 686 N N . VAL A 1 87 ? 8.281 8.57 20.422 1 97.94 87 VAL A N 1
ATOM 687 C CA . VAL A 1 87 ? 7.434 9.227 21.406 1 97.94 87 VAL A CA 1
ATOM 688 C C . VAL A 1 87 ? 6.199 9.805 20.719 1 97.94 87 VAL A C 1
ATOM 690 O O . VAL A 1 87 ? 6.188 10 19.516 1 97.94 87 VAL A O 1
ATOM 693 N N . SER A 1 88 ? 5.18 10.031 21.594 1 97.88 88 SER A N 1
ATOM 694 C CA . SER A 1 88 ? 3.971 10.633 21.047 1 97.88 88 SER A CA 1
ATOM 695 C C . SER A 1 88 ? 4.277 11.961 20.344 1 97.88 88 SER A C 1
ATOM 697 O O . SER A 1 88 ? 5.109 12.734 20.812 1 97.88 88 SER A O 1
ATOM 699 N N . ALA A 1 89 ? 3.617 12.172 19.219 1 97.19 89 ALA A N 1
ATOM 700 C CA . ALA A 1 89 ? 3.855 13.359 18.406 1 97.19 89 ALA A CA 1
ATOM 701 C C . ALA A 1 89 ? 2.635 13.695 17.547 1 97.19 89 ALA A C 1
ATOM 703 O O . ALA A 1 89 ? 1.682 12.914 17.484 1 97.19 89 ALA A O 1
ATOM 704 N N . SER A 1 90 ? 2.65 14.906 17.031 1 95.19 90 SER A N 1
ATOM 705 C CA . SER A 1 90 ? 1.599 15.352 16.125 1 95.19 90 SER A CA 1
ATOM 706 C C . SER A 1 90 ? 2.182 16.062 14.906 1 95.19 90 SER A C 1
ATOM 708 O O . SER A 1 90 ? 3.195 16.75 15.016 1 95.19 90 SER A O 1
ATOM 710 N N . LEU A 1 91 ? 1.559 15.758 13.805 1 92.88 91 LEU A N 1
ATOM 711 C CA . LEU A 1 91 ? 1.843 16.516 12.594 1 92.88 91 LEU A CA 1
ATOM 712 C C . LEU A 1 91 ? 0.775 17.578 12.352 1 92.88 91 LEU A C 1
ATOM 714 O O . LEU A 1 91 ? -0.42 17.312 12.484 1 92.88 91 LEU A O 1
ATOM 718 N N . GLY A 1 92 ? 1.119 18.797 12.102 1 88.5 92 GLY A N 1
ATOM 719 C CA . GLY A 1 92 ? 0.19 19.906 11.914 1 88.5 92 GLY A CA 1
ATOM 720 C C . GLY A 1 92 ? -0.867 19.625 10.859 1 88.5 92 GLY A C 1
ATOM 721 O O . GLY A 1 92 ? -0.766 18.641 10.125 1 88.5 92 GLY A O 1
ATOM 722 N N . LYS A 1 93 ? -1.84 20.5 10.836 1 93 93 LYS A N 1
ATOM 723 C CA . LYS A 1 93 ? -2.938 20.391 9.883 1 93 93 LYS A CA 1
ATOM 724 C C . LYS A 1 93 ? -2.416 20.391 8.445 1 93 93 LYS A C 1
ATOM 726 O O . LYS A 1 93 ? -1.56 21.203 8.086 1 93 93 LYS A O 1
ATOM 731 N N . HIS A 1 94 ? -2.936 19.422 7.715 1 95 94 HIS A N 1
ATOM 732 C CA . HIS A 1 94 ? -2.506 19.375 6.32 1 95 94 HIS A CA 1
ATOM 733 C C . HIS A 1 94 ? -3.609 18.828 5.422 1 95 94 HIS A C 1
ATOM 735 O O . HIS A 1 94 ? -4.551 18.188 5.906 1 95 94 HIS A O 1
ATOM 741 N N . ARG A 1 95 ? -3.535 19.172 4.16 1 93.69 95 ARG A N 1
ATOM 742 C CA . ARG A 1 95 ? -4.469 18.781 3.113 1 93.69 95 ARG A CA 1
ATOM 743 C C . ARG A 1 95 ? -3.777 17.922 2.061 1 93.69 95 ARG A C 1
ATOM 745 O O . ARG A 1 95 ? -2.697 18.266 1.579 1 93.69 95 ARG A O 1
ATOM 752 N N . HIS A 1 96 ? -4.422 16.797 1.767 1 94.5 96 HIS A N 1
ATOM 753 C CA . HIS A 1 96 ? -3.906 15.953 0.688 1 94.5 96 HIS A CA 1
ATOM 754 C C . HIS A 1 96 ? -4.566 16.312 -0.642 1 94.5 96 HIS A C 1
ATOM 756 O O . HIS A 1 96 ? -5.781 16.5 -0.706 1 94.5 96 HIS A O 1
ATOM 762 N N . ARG A 1 97 ? -3.719 16.328 -1.73 1 93.69 97 ARG A N 1
ATOM 763 C CA . ARG A 1 97 ? -4.262 16.609 -3.057 1 93.69 97 ARG A CA 1
ATOM 764 C C . ARG A 1 97 ? -4.375 15.32 -3.875 1 93.69 97 ARG A C 1
ATOM 766 O O . ARG A 1 97 ? -4.879 15.336 -5 1 93.69 97 ARG A O 1
ATOM 773 N N . GLY A 1 98 ? -3.902 14.242 -3.416 1 94.94 98 GLY A N 1
ATOM 774 C CA . GLY A 1 98 ? -4.07 12.891 -3.934 1 94.94 98 GLY A CA 1
ATOM 775 C C . GLY A 1 98 ? -4.375 11.875 -2.852 1 94.94 98 GLY A C 1
ATOM 776 O O . GLY A 1 98 ? -4.531 12.227 -1.683 1 94.94 98 GLY A O 1
ATOM 777 N N . THR A 1 99 ? -4.512 10.68 -3.25 1 95.31 99 THR A N 1
ATOM 778 C CA . THR A 1 99 ? -4.871 9.609 -2.326 1 95.31 99 THR A CA 1
ATOM 779 C C . THR A 1 99 ? -3.67 9.203 -1.477 1 95.31 99 THR A C 1
ATOM 781 O O . THR A 1 99 ? -2.541 9.156 -1.97 1 95.31 99 THR A O 1
ATOM 784 N N . VAL A 1 100 ? -3.943 8.922 -0.212 1 97.31 100 VAL A N 1
ATOM 785 C CA . VAL A 1 100 ? -2.977 8.336 0.706 1 97.31 100 VAL A CA 1
ATOM 786 C C . VAL A 1 100 ? -3.547 7.051 1.303 1 97.31 100 VAL A C 1
ATOM 788 O O . VAL A 1 100 ? -4.707 7.012 1.717 1 97.31 100 VAL A O 1
ATOM 791 N N . THR A 1 101 ? -2.777 6.004 1.312 1 97.75 101 THR A N 1
ATOM 792 C CA . THR A 1 101 ? -3.154 4.812 2.068 1 97.75 101 THR A CA 1
ATOM 793 C C . THR A 1 101 ? -2.1 4.484 3.121 1 97.75 101 THR A C 1
ATOM 795 O O . THR A 1 101 ? -0.934 4.863 2.98 1 97.75 101 THR A O 1
ATOM 798 N N . ALA A 1 102 ? -2.564 3.775 4.18 1 98.38 102 ALA A N 1
ATOM 799 C CA . ALA A 1 102 ? -1.655 3.467 5.277 1 98.38 102 ALA A CA 1
ATOM 800 C C . ALA A 1 102 ? -1.919 2.07 5.832 1 98.38 102 ALA A C 1
ATOM 802 O O . ALA A 1 102 ? -3.072 1.649 5.949 1 98.38 102 ALA A O 1
ATOM 803 N N . ILE A 1 103 ? -0.872 1.433 6.168 1 98 103 ILE A N 1
ATOM 804 C CA . ILE A 1 103 ? -0.889 0.207 6.957 1 98 103 ILE A CA 1
ATOM 805 C C . ILE A 1 103 ? -0.1 0.415 8.25 1 98 103 ILE A C 1
ATOM 807 O O . ILE A 1 103 ? 1.02 0.932 8.227 1 98 103 ILE A O 1
ATOM 811 N N . THR A 1 104 ? -0.709 0.02 9.344 1 98.38 104 THR A N 1
ATOM 812 C CA . THR A 1 104 ? -0.051 0.17 10.633 1 98.38 104 THR A CA 1
ATOM 813 C C . THR A 1 104 ? 0.832 -1.038 10.938 1 98.38 104 THR A C 1
ATOM 815 O O . THR A 1 104 ? 0.338 -2.162 11.047 1 98.38 104 THR A O 1
ATOM 818 N N . MET A 1 105 ? 2.092 -0.754 11.125 1 98 105 MET A N 1
ATOM 819 C CA . MET A 1 105 ? 3.047 -1.81 11.445 1 98 105 MET A CA 1
ATOM 820 C C . MET A 1 105 ? 3.096 -2.057 12.953 1 98 105 MET A C 1
ATOM 822 O O . MET A 1 105 ? 3.139 -3.205 13.398 1 98 105 MET A O 1
ATOM 826 N N . SER A 1 106 ? 3.107 -1.015 13.727 1 98.12 106 SER A N 1
ATOM 827 C CA . SER A 1 106 ? 3.119 -1.063 15.188 1 98.12 106 SER A CA 1
ATOM 828 C C . SER A 1 106 ? 2.588 0.233 15.789 1 98.12 106 SER A C 1
ATOM 830 O O . SER A 1 106 ? 2.545 1.264 15.109 1 98.12 106 SER A O 1
ATOM 832 N N . GLY A 1 107 ? 2.184 0.118 17.094 1 98.19 107 GLY A N 1
ATOM 833 C CA . GLY A 1 107 ? 1.734 1.289 17.828 1 98.19 107 GLY A CA 1
ATOM 834 C C . GLY A 1 107 ? 0.315 1.701 17.484 1 98.19 107 GLY A C 1
ATOM 835 O O . GLY A 1 107 ? -0.517 0.858 17.141 1 98.19 107 GLY A O 1
ATOM 836 N N . GLU A 1 108 ? 0.039 3.012 17.812 1 98.62 108 GLU A N 1
ATOM 837 C CA . GLU A 1 108 ? -1.291 3.582 17.641 1 98.62 108 GLU A CA 1
ATOM 838 C C . GLU A 1 108 ? -1.212 4.992 17.062 1 98.62 108 GLU A C 1
ATOM 840 O O . GLU A 1 108 ? -0.32 5.766 17.422 1 98.62 108 GLU A O 1
ATOM 845 N N . TRP A 1 109 ? -2.176 5.262 16.203 1 98.19 109 TRP A N 1
ATOM 846 C CA . TRP A 1 109 ? -2.217 6.59 15.594 1 98.19 109 TRP A CA 1
ATOM 847 C C . TRP A 1 109 ? -3.615 6.914 15.078 1 98.19 109 TRP A C 1
ATOM 849 O O . TRP A 1 109 ? -4.477 6.035 15.016 1 98.19 109 TRP A O 1
ATOM 859 N N . GLY A 1 110 ? -3.82 8.125 14.766 1 96.94 110 GLY A N 1
ATOM 860 C CA . GLY A 1 110 ? -5.074 8.609 14.211 1 96.94 110 GLY A CA 1
ATOM 861 C C . GLY A 1 110 ? -5.027 10.078 13.828 1 96.94 110 GLY A C 1
ATOM 862 O O . GLY A 1 110 ? -3.947 10.641 13.648 1 96.94 110 GLY A O 1
ATOM 863 N N . TYR A 1 111 ? -6.215 10.547 13.578 1 95.31 111 TYR A N 1
ATOM 864 C CA . TYR A 1 111 ? -6.387 11.969 13.266 1 95.31 111 TYR A CA 1
ATOM 865 C C . TYR A 1 111 ? -7.312 12.633 14.273 1 95.31 111 TYR A C 1
ATOM 867 O O . TYR A 1 111 ? -8.328 12.055 14.672 1 95.31 111 TYR A O 1
ATOM 875 N N . LYS A 1 112 ? -6.969 13.844 14.648 1 92.56 112 LYS A N 1
ATOM 876 C CA . LYS A 1 112 ? -7.711 14.562 15.68 1 92.56 112 LYS A CA 1
ATOM 877 C C . LYS A 1 112 ? -9.172 14.742 15.281 1 92.56 112 LYS A C 1
ATOM 879 O O . LYS A 1 112 ? -10.047 14.836 16.141 1 92.56 112 LYS A O 1
ATOM 884 N N . GLU A 1 113 ? -9.414 14.711 14.023 1 90.5 113 GLU A N 1
ATOM 885 C CA . GLU A 1 113 ? -10.742 15.008 13.492 1 90.5 113 GLU A CA 1
ATOM 886 C C . GLU A 1 113 ? -11.617 13.758 13.484 1 90.5 113 GLU A C 1
ATOM 888 O O . GLU A 1 113 ? -12.812 13.828 13.172 1 90.5 113 GLU A O 1
ATOM 893 N N . TYR A 1 114 ? -11.055 12.594 13.805 1 91.69 114 TYR A N 1
ATOM 894 C CA . TYR A 1 114 ? -11.805 11.344 13.789 1 91.69 114 TYR A CA 1
ATOM 895 C C . TYR A 1 114 ? -11.758 10.656 15.148 1 91.69 114 TYR A C 1
ATOM 897 O O . TYR A 1 114 ? -10.914 10.984 15.984 1 91.69 114 TYR A O 1
ATOM 905 N N . ASP A 1 115 ? -12.578 9.672 15.336 1 93.31 115 ASP A N 1
ATOM 906 C CA . ASP A 1 115 ? -12.656 8.984 16.625 1 93.31 115 ASP A CA 1
ATOM 907 C C . ASP A 1 115 ? -11.984 7.621 16.562 1 93.31 115 ASP A C 1
ATOM 909 O O . ASP A 1 115 ? -11.789 6.969 17.594 1 93.31 115 ASP A O 1
ATOM 913 N N . TRP A 1 116 ? -11.625 7.289 15.414 1 93.62 116 TRP A N 1
ATOM 914 C CA . TRP A 1 116 ? -10.984 5.98 15.32 1 93.62 116 TRP A CA 1
ATOM 915 C C . TRP A 1 116 ? -9.492 6.078 15.625 1 93.62 116 TRP A C 1
ATOM 917 O O . TRP A 1 116 ? -8.891 7.145 15.477 1 93.62 116 TRP A O 1
ATOM 927 N N . VAL A 1 117 ? -8.898 4.988 16.094 1 97.12 117 VAL A N 1
ATOM 928 C CA . VAL A 1 117 ? -7.473 4.785 16.344 1 97.12 117 VAL A CA 1
ATOM 929 C C . VAL A 1 117 ? -6.973 3.582 15.547 1 97.12 117 VAL A C 1
ATOM 931 O O . VAL A 1 117 ? -7.488 2.471 15.703 1 97.12 117 VAL A O 1
ATOM 934 N N . ALA A 1 118 ? -6.047 3.805 14.711 1 98.19 118 ALA A N 1
ATOM 935 C CA . ALA A 1 118 ? -5.488 2.729 13.891 1 98.19 118 ALA A CA 1
ATOM 936 C C . ALA A 1 118 ? -4.43 1.947 14.664 1 98.19 118 ALA A C 1
ATOM 938 O O . ALA A 1 118 ? -3.584 2.539 15.344 1 98.19 118 ALA A O 1
ATOM 939 N N . ARG A 1 119 ? -4.465 0.679 14.516 1 98.12 119 ARG A N 1
ATOM 940 C CA . ARG A 1 119 ? -3.574 -0.272 15.18 1 98.12 119 ARG A CA 1
ATOM 941 C C . ARG A 1 119 ? -3 -1.269 14.18 1 98.12 119 ARG A C 1
ATOM 943 O O . ARG A 1 119 ? -3.404 -1.291 13.016 1 98.12 119 ARG A O 1
ATOM 950 N N . PRO A 1 120 ? -2.018 -2.086 14.633 1 97.38 120 PRO A N 1
ATOM 951 C CA . PRO A 1 120 ? -1.354 -2.971 13.672 1 97.38 120 PRO A CA 1
ATOM 952 C C . PRO A 1 120 ? -2.342 -3.809 12.859 1 97.38 120 PRO A C 1
ATOM 954 O O . PRO A 1 120 ? -3.213 -4.465 13.43 1 97.38 120 PRO A O 1
ATOM 957 N N . GLY A 1 121 ? -2.152 -3.699 11.547 1 95.56 121 GLY A N 1
ATOM 958 C CA . GLY A 1 121 ? -3.008 -4.457 10.648 1 95.56 121 GLY A CA 1
ATOM 959 C C . GLY A 1 121 ? -4.18 -3.652 10.125 1 95.56 121 GLY A C 1
ATOM 960 O O . GLY A 1 121 ? -4.812 -4.039 9.141 1 95.56 121 GLY A O 1
ATOM 961 N N . ASP A 1 122 ? -4.535 -2.543 10.781 1 96.88 122 ASP A N 1
ATOM 962 C CA . ASP A 1 122 ? -5.602 -1.679 10.289 1 96.88 122 ASP A CA 1
ATOM 963 C C . ASP A 1 122 ? -5.176 -0.954 9.016 1 96.88 122 ASP A C 1
ATOM 965 O O . ASP A 1 122 ? -3.992 -0.675 8.82 1 96.88 122 ASP A O 1
ATOM 969 N N . TRP A 1 123 ? -6.133 -0.672 8.18 1 96.69 123 TRP A N 1
ATOM 970 C CA . TRP A 1 123 ? -5.902 -0.003 6.902 1 96.69 123 TRP A CA 1
ATOM 971 C C . TRP A 1 123 ? -6.672 1.312 6.832 1 96.69 123 TRP A C 1
ATOM 973 O O . TRP A 1 123 ? -7.836 1.381 7.23 1 96.69 123 TRP A O 1
ATOM 983 N N . VAL A 1 124 ? -6 2.338 6.301 1 96.69 124 VAL A N 1
ATOM 984 C CA . VAL A 1 124 ? -6.594 3.668 6.195 1 96.69 124 VAL A CA 1
ATOM 985 C C . VAL A 1 124 ? -6.426 4.195 4.773 1 96.69 124 VAL A C 1
ATOM 987 O O . VAL A 1 124 ? -5.391 3.973 4.141 1 96.69 124 VAL A O 1
ATOM 990 N N . CYS A 1 125 ? -7.418 4.91 4.305 1 95.38 125 CYS A N 1
ATOM 991 C CA . CYS A 1 125 ? -7.336 5.641 3.047 1 95.38 125 CYS A CA 1
ATOM 992 C C . CYS A 1 125 ? -7.781 7.09 3.223 1 95.38 125 CYS A C 1
ATOM 994 O O . CYS A 1 125 ? -8.891 7.348 3.699 1 95.38 125 CYS A O 1
ATOM 996 N N . GLU A 1 126 ? -6.934 7.973 2.887 1 93.75 126 GLU A N 1
ATOM 997 C CA . GLU A 1 126 ? -7.234 9.398 2.846 1 93.75 126 GLU A CA 1
ATOM 998 C C . GLU A 1 126 ? -7.5 9.867 1.417 1 93.75 126 GLU A C 1
ATOM 1000 O O . GLU A 1 126 ? -6.727 9.562 0.506 1 93.75 126 GLU A O 1
ATOM 1005 N N . ASN A 1 127 ? -8.5 10.656 1.268 1 92.25 127 ASN A N 1
ATOM 1006 C CA . ASN A 1 127 ? -8.883 11.07 -0.079 1 92.25 127 ASN A CA 1
ATOM 1007 C C . ASN A 1 127 ? -8.602 12.547 -0.316 1 92.25 127 ASN A C 1
ATOM 1009 O O . ASN A 1 127 ? -8.445 13.312 0.636 1 92.25 127 ASN A O 1
ATOM 1013 N N . PRO A 1 128 ? -8.492 12.891 -1.612 1 92.5 128 PRO A N 1
ATOM 1014 C CA . PRO A 1 128 ? -8.164 14.281 -1.929 1 92.5 128 PRO A CA 1
ATOM 1015 C C . PRO A 1 128 ? -9.156 15.273 -1.324 1 92.5 128 PRO A C 1
ATOM 1017 O O . PRO A 1 128 ? -10.367 15.016 -1.316 1 92.5 128 PRO A O 1
ATOM 1020 N N . GLY A 1 129 ? -8.57 16.391 -0.779 1 89.62 129 GLY A N 1
ATOM 1021 C CA . GLY A 1 129 ? -9.406 17.469 -0.308 1 89.62 129 GLY A CA 1
ATOM 1022 C C . GLY A 1 129 ? -9.562 17.5 1.2 1 89.62 129 GLY A C 1
ATOM 1023 O O . GLY A 1 129 ? -9.891 18.531 1.78 1 89.62 129 GLY A O 1
ATOM 1024 N N . VAL A 1 130 ? -9.383 16.391 1.795 1 87.56 130 VAL A N 1
ATOM 1025 C CA . VAL A 1 130 ? -9.609 16.297 3.232 1 87.56 130 VAL A CA 1
ATOM 1026 C C . VAL A 1 130 ? -8.461 16.969 3.982 1 87.56 130 VAL A C 1
ATOM 1028 O O . VAL A 1 130 ? -7.297 16.859 3.58 1 87.56 130 VAL A O 1
ATOM 1031 N N . ILE A 1 131 ? -8.812 17.688 4.973 1 91 131 ILE A N 1
ATOM 1032 C CA . ILE A 1 131 ? -7.855 18.328 5.879 1 91 131 ILE A CA 1
ATOM 1033 C C . ILE A 1 131 ? -7.914 17.641 7.246 1 91 131 ILE A C 1
ATOM 1035 O O . ILE A 1 131 ? -8.984 17.547 7.852 1 91 131 ILE A O 1
ATOM 1039 N N . HIS A 1 132 ? -6.797 17.156 7.715 1 93.5 132 HIS A N 1
ATOM 1040 C CA . HIS A 1 132 ? -6.781 16.484 9.008 1 93.5 132 HIS A CA 1
ATOM 1041 C C . HIS A 1 132 ? -5.438 16.656 9.703 1 93.5 132 HIS A C 1
ATOM 1043 O O . HIS A 1 132 ? -4.504 17.234 9.133 1 93.5 132 HIS A O 1
ATOM 1049 N N . THR A 1 133 ? -5.371 16.297 10.984 1 94.62 133 THR A N 1
ATOM 1050 C CA . THR A 1 133 ? -4.211 16.453 11.852 1 94.62 133 THR A CA 1
ATOM 1051 C C . THR A 1 133 ? -3.764 15.117 12.414 1 94.62 133 THR A C 1
ATOM 1053 O O . THR A 1 133 ? -4.406 14.562 13.312 1 94.62 133 THR A O 1
ATOM 1056 N N . LEU A 1 134 ? -2.633 14.648 11.969 1 96.12 134 LEU A N 1
ATOM 1057 C CA . LEU A 1 134 ? -2.137 13.344 12.375 1 96.12 134 LEU A CA 1
ATOM 1058 C C . LEU A 1 134 ? -1.633 13.375 13.812 1 96.12 134 LEU A C 1
ATOM 1060 O O . LEU A 1 134 ? -0.943 14.312 14.211 1 96.12 134 LEU A O 1
ATOM 1064 N N . SER A 1 135 ? -1.973 12.375 14.555 1 97.38 135 SER A N 1
ATOM 1065 C CA . SER A 1 135 ? -1.419 12.117 15.875 1 97.38 135 SER A CA 1
ATOM 1066 C C . SER A 1 135 ? -0.913 10.688 15.992 1 97.38 135 SER A C 1
ATOM 1068 O O . SER A 1 135 ? -1.603 9.742 15.602 1 97.38 135 SER A O 1
ATOM 1070 N N . VAL A 1 136 ? 0.286 10.555 16.516 1 97.56 136 VAL A N 1
ATOM 1071 C CA . VAL A 1 136 ? 0.855 9.227 16.75 1 97.56 136 VAL A CA 1
ATOM 1072 C C . VAL A 1 136 ? 1.166 9.047 18.234 1 97.56 136 VAL A C 1
ATOM 1074 O O . VAL A 1 136 ? 1.546 10.008 18.922 1 97.56 136 VAL A O 1
ATOM 1077 N N . GLU A 1 137 ? 1.058 7.832 18.719 1 98.19 137 GLU A N 1
ATOM 1078 C CA . GLU A 1 137 ? 1.456 7.473 20.078 1 98.19 137 GLU A CA 1
ATOM 1079 C C . GLU A 1 137 ? 2.893 6.961 20.109 1 98.19 137 GLU A C 1
ATOM 1081 O O . GLU A 1 137 ? 3.588 6.977 19.094 1 98.19 137 GLU A O 1
ATOM 1086 N N . ASP A 1 138 ? 3.336 6.57 21.297 1 98.12 138 ASP A N 1
ATOM 1087 C CA . ASP A 1 138 ? 4.695 6.062 21.453 1 98.12 138 ASP A CA 1
ATOM 10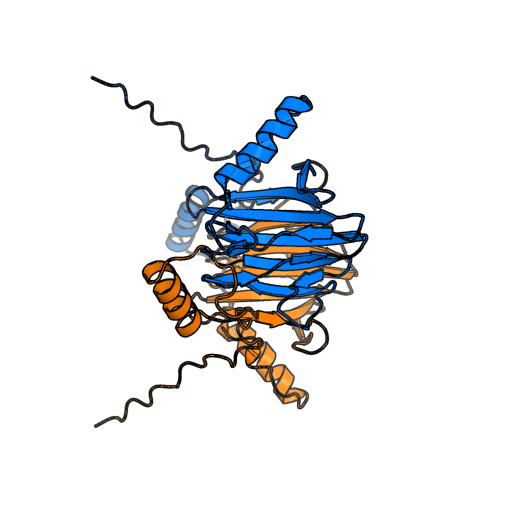88 C C . ASP A 1 138 ? 4.926 4.82 20.609 1 98.12 138 ASP A C 1
ATOM 1090 O O . ASP A 1 138 ? 4.035 3.977 20.469 1 98.12 138 ASP A O 1
ATOM 1094 N N . SER A 1 139 ? 6.133 4.719 20.078 1 98.25 139 SER A N 1
ATOM 1095 C CA . SER A 1 139 ? 6.602 3.516 19.391 1 98.25 139 SER A CA 1
ATOM 1096 C C . SER A 1 139 ? 5.656 3.121 18.266 1 98.25 139 SER A C 1
ATOM 1098 O O . SER A 1 139 ? 5.242 1.963 18.172 1 98.25 139 SER A O 1
ATOM 1100 N N . THR A 1 140 ? 5.297 4.141 17.484 1 98.5 140 THR A N 1
ATOM 1101 C CA . THR A 1 140 ? 4.41 3.926 16.344 1 98.5 140 THR A CA 1
ATOM 1102 C C . THR A 1 140 ? 5.207 3.867 15.047 1 98.5 140 THR A C 1
ATOM 1104 O O . THR A 1 140 ? 6.141 4.648 14.852 1 98.5 140 THR A O 1
ATOM 1107 N N . ASP A 1 141 ? 4.906 2.879 14.18 1 98.5 141 ASP A N 1
ATOM 1108 C CA . ASP A 1 141 ? 5.477 2.67 12.852 1 98.5 141 ASP A CA 1
ATOM 1109 C C . ASP A 1 141 ? 4.383 2.41 11.82 1 98.5 141 ASP A C 1
ATOM 1111 O O . ASP A 1 141 ? 3.568 1.5 11.984 1 98.5 141 ASP A O 1
ATOM 1115 N N . ILE A 1 142 ? 4.32 3.293 10.828 1 98.62 142 ILE A N 1
ATOM 1116 C CA . ILE A 1 142 ? 3.289 3.262 9.797 1 98.62 142 ILE A CA 1
ATOM 1117 C C . ILE A 1 142 ? 3.938 3.266 8.414 1 98.62 142 ILE A C 1
ATOM 1119 O O . ILE A 1 142 ? 4.938 3.951 8.195 1 98.62 142 ILE A O 1
ATOM 1123 N N . VAL A 1 143 ? 3.389 2.539 7.438 1 98.75 143 VAL A N 1
ATOM 1124 C CA . VAL A 1 143 ? 3.787 2.688 6.043 1 98.75 143 VAL A CA 1
ATOM 1125 C C . VAL A 1 143 ? 2.691 3.412 5.266 1 98.75 143 VAL A C 1
ATOM 1127 O O . VAL A 1 143 ? 1.543 2.963 5.234 1 98.75 143 VAL A O 1
ATOM 1130 N N . PHE A 1 144 ? 3.068 4.527 4.633 1 98.69 144 PHE A N 1
ATOM 1131 C CA . PHE A 1 144 ? 2.154 5.32 3.82 1 98.69 144 PHE A CA 1
ATOM 1132 C C . PHE A 1 144 ? 2.49 5.184 2.34 1 98.69 144 PHE A C 1
ATOM 1134 O O . PHE A 1 144 ? 3.664 5.156 1.964 1 98.69 144 PHE A O 1
ATOM 1141 N N . THR A 1 145 ? 1.503 5.062 1.522 1 98.44 145 THR A N 1
ATOM 1142 C CA . THR A 1 145 ? 1.584 5.328 0.091 1 98.44 145 THR A CA 1
ATOM 1143 C C . THR A 1 145 ? 0.877 6.637 -0.255 1 98.44 145 THR A C 1
ATOM 1145 O O . THR A 1 145 ? -0.335 6.762 -0.065 1 98.44 145 THR A O 1
ATOM 1148 N N . ILE A 1 146 ? 1.631 7.547 -0.746 1 97.94 146 ILE A N 1
ATOM 1149 C CA . ILE A 1 146 ? 1.12 8.898 -0.943 1 97.94 146 ILE A CA 1
ATOM 1150 C C . ILE A 1 146 ? 1.182 9.266 -2.424 1 97.94 146 ILE A C 1
ATOM 1152 O O . ILE A 1 146 ? 2.207 9.055 -3.078 1 97.94 146 ILE A O 1
ATOM 1156 N N . THR A 1 147 ? 0.115 9.797 -2.961 1 97.06 147 THR A N 1
ATOM 1157 C CA . THR A 1 147 ? 0.092 10.344 -4.312 1 97.06 147 THR A CA 1
ATOM 1158 C C . THR A 1 147 ? -0.236 11.828 -4.293 1 97.06 147 THR A C 1
ATOM 1160 O O . THR A 1 147 ? -1.15 12.258 -3.586 1 97.06 147 THR A O 1
ATOM 1163 N N . GLY A 1 148 ? 0.558 12.594 -5.051 1 96.19 148 GLY A N 1
ATOM 1164 C CA . GLY A 1 148 ? 0.307 14.023 -5.141 1 96.19 148 GLY A CA 1
ATOM 1165 C C . GLY A 1 148 ? 0.962 14.812 -4.023 1 96.19 148 GLY A C 1
ATOM 1166 O O . GLY A 1 148 ? 1.938 14.359 -3.422 1 96.19 148 GLY A O 1
ATOM 1167 N N . SER A 1 149 ? 0.499 16.016 -3.826 1 96 149 SER A N 1
ATOM 1168 C CA . SER A 1 149 ? 1.126 16.922 -2.873 1 96 149 SER A CA 1
ATOM 1169 C C . SER A 1 149 ? 0.353 16.969 -1.559 1 96 149 SER A C 1
ATOM 1171 O O . SER A 1 149 ? -0.824 16.594 -1.513 1 96 149 SER A O 1
ATOM 1173 N N . ILE A 1 150 ? 1.067 17.312 -0.564 1 96.06 150 ILE A N 1
ATOM 1174 C CA . ILE A 1 150 ? 0.532 17.594 0.765 1 96.06 150 ILE A CA 1
ATOM 1175 C C . ILE A 1 150 ? 0.729 19.062 1.102 1 96.06 150 ILE A C 1
ATOM 1177 O O . ILE A 1 150 ? 1.839 19.594 0.988 1 96.06 150 ILE A O 1
ATOM 1181 N N . GLU A 1 151 ? -0.325 19.703 1.468 1 96.12 151 GLU A N 1
ATOM 1182 C CA . GLU A 1 151 ? -0.277 21.125 1.833 1 96.12 151 GLU A CA 1
ATOM 1183 C C . GLU A 1 151 ? -0.449 21.312 3.338 1 96.12 151 GLU A C 1
ATOM 1185 O O . GLU A 1 151 ? -1.527 21.062 3.881 1 96.12 151 GLU A O 1
ATOM 1190 N N . PHE A 1 152 ? 0.593 21.75 3.936 1 95.38 152 PHE A N 1
ATOM 1191 C CA . PHE A 1 152 ? 0.519 22.062 5.359 1 95.38 152 PHE A CA 1
ATOM 1192 C C . PHE A 1 152 ? -0.035 23.453 5.578 1 95.38 152 PHE A C 1
ATOM 1194 O O . PHE A 1 152 ? 0.329 24.391 4.859 1 95.38 152 PHE A O 1
ATOM 1201 N N . LEU A 1 153 ? -0.856 23.531 6.598 1 94.38 153 LEU A N 1
ATOM 1202 C CA . LEU A 1 153 ? -1.559 24.781 6.836 1 94.38 153 LEU A CA 1
ATOM 1203 C C . LEU A 1 153 ? -1.177 25.375 8.195 1 94.38 153 LEU A C 1
ATOM 1205 O O . LEU A 1 153 ? -0.888 24.641 9.133 1 94.38 153 LEU A O 1
ATOM 1209 N N . ASN A 1 154 ? -1.256 26.688 8.234 1 92.19 154 ASN A N 1
ATOM 1210 C CA . ASN A 1 154 ? -1.158 27.375 9.516 1 92.19 154 ASN A CA 1
ATOM 1211 C C . ASN A 1 154 ? -2.453 27.266 10.312 1 92.19 154 ASN A C 1
ATOM 1213 O O . ASN A 1 154 ? -3.475 26.812 9.789 1 92.19 154 ASN A O 1
ATOM 1217 N N . ASP A 1 155 ? -2.43 27.703 11.555 1 89.31 155 ASP A N 1
ATOM 1218 C CA . ASP A 1 155 ? -3.611 27.672 12.406 1 89.31 155 ASP A CA 1
ATOM 1219 C C . ASP A 1 155 ? -4.73 28.547 11.828 1 89.31 155 ASP A C 1
ATOM 1221 O O . ASP A 1 155 ? -5.91 28.266 12.039 1 89.31 155 ASP A O 1
ATOM 1225 N N . ASP A 1 156 ? -4.355 29.594 11.062 1 89.69 156 ASP A N 1
ATOM 1226 C CA . ASP A 1 156 ? -5.355 30.469 10.477 1 89.69 156 ASP A CA 1
ATOM 1227 C C . ASP A 1 156 ? -5.801 29.969 9.109 1 89.69 156 ASP A C 1
ATOM 1229 O O . ASP A 1 156 ? -6.406 30.703 8.328 1 89.69 156 ASP A O 1
ATOM 1233 N N . ASP A 1 157 ? -5.34 28.75 8.711 1 91.12 157 ASP A N 1
ATOM 1234 C CA . ASP A 1 157 ? -5.77 27.984 7.547 1 91.12 157 ASP A CA 1
ATOM 1235 C C . ASP A 1 157 ? -5.051 28.453 6.285 1 91.12 157 ASP A C 1
ATOM 1237 O O . ASP A 1 157 ? -5.32 27.953 5.188 1 91.12 157 ASP A O 1
ATOM 1241 N N . SER A 1 158 ? -4.168 29.453 6.48 1 90.56 158 SER A N 1
ATOM 1242 C CA . SER A 1 158 ? -3.365 29.828 5.328 1 90.56 158 SER A CA 1
ATOM 1243 C C . SER A 1 158 ? -2.309 28.781 5.012 1 90.56 158 SER A C 1
ATOM 1245 O O . SER A 1 158 ? -1.908 28.016 5.891 1 90.56 158 SER A O 1
ATOM 1247 N N . LEU A 1 159 ? -1.941 28.719 3.768 1 92.38 159 LEU A N 1
ATOM 1248 C CA . LEU A 1 159 ? -0.934 27.75 3.328 1 92.38 159 LEU A CA 1
ATOM 1249 C C . LEU A 1 159 ? 0.427 28.078 3.938 1 92.38 159 LEU A C 1
ATOM 1251 O O . LEU A 1 159 ? 0.897 29.219 3.846 1 92.38 159 LEU A O 1
ATOM 1255 N N . LYS A 1 160 ? 1.012 27.156 4.609 1 93.31 160 LYS A N 1
ATOM 1256 C CA . LYS A 1 160 ? 2.359 27.297 5.152 1 93.31 160 LYS A CA 1
ATOM 1257 C C . LYS A 1 160 ? 3.41 26.844 4.145 1 93.31 160 LYS A C 1
ATOM 1259 O O . LYS A 1 160 ? 4.281 27.609 3.756 1 93.31 160 LYS A O 1
ATOM 1264 N N . PHE A 1 161 ? 3.391 25.516 3.719 1 92.69 161 PHE A N 1
ATOM 1265 C CA . PHE A 1 161 ? 4.246 24.984 2.666 1 92.69 161 PHE A CA 1
ATOM 1266 C C . PHE A 1 161 ? 3.633 23.719 2.055 1 92.69 161 PHE A C 1
ATOM 1268 O O . PHE A 1 161 ? 2.688 23.156 2.605 1 92.69 161 PHE A O 1
ATOM 1275 N N . THR A 1 162 ? 4.133 23.422 0.902 1 96.06 162 THR A N 1
ATOM 1276 C CA . THR A 1 162 ? 3.688 22.234 0.166 1 96.06 162 THR A CA 1
ATOM 1277 C C . THR A 1 162 ? 4.832 21.25 -0.011 1 96.06 162 THR A C 1
ATOM 1279 O O . THR A 1 162 ? 5.961 21.641 -0.313 1 96.06 162 THR A O 1
ATOM 1282 N N . LEU A 1 163 ? 4.547 19.969 0.181 1 95.06 163 LEU A N 1
ATOM 1283 C CA . LEU A 1 163 ? 5.512 18.906 -0.071 1 95.06 163 LEU A CA 1
ATOM 1284 C C . LEU A 1 163 ? 4.992 17.938 -1.127 1 95.06 163 LEU A C 1
ATOM 1286 O O . LEU A 1 163 ? 3.791 17.672 -1.188 1 95.06 163 LEU A O 1
ATOM 1290 N N . ASP A 1 164 ? 5.84 17.516 -1.94 1 95.81 164 ASP A N 1
ATOM 1291 C CA . ASP A 1 164 ? 5.547 16.438 -2.883 1 95.81 164 ASP A CA 1
ATOM 1292 C C . ASP A 1 164 ? 6.695 15.43 -2.941 1 95.81 164 ASP A C 1
ATOM 1294 O O . ASP A 1 164 ? 7.582 15.445 -2.084 1 95.81 164 ASP A O 1
ATOM 1298 N N . ILE A 1 165 ? 6.621 14.57 -3.896 1 95.19 165 ILE A N 1
ATOM 1299 C CA . ILE A 1 165 ? 7.598 13.484 -3.994 1 95.19 165 ILE A CA 1
ATOM 1300 C C . ILE A 1 165 ? 9.008 14.062 -4.078 1 95.19 165 ILE A C 1
ATOM 1302 O O . ILE A 1 165 ? 9.938 13.539 -3.475 1 95.19 165 ILE A O 1
ATOM 1306 N N . PHE A 1 166 ? 9.227 15.141 -4.738 1 93.94 166 PHE A N 1
ATOM 1307 C CA . PHE A 1 166 ? 10.555 15.703 -4.926 1 93.94 166 PHE A CA 1
ATOM 1308 C C . PHE A 1 166 ? 11.023 16.406 -3.662 1 93.94 166 PHE A C 1
ATOM 1310 O O . PHE A 1 166 ? 12.219 16.406 -3.348 1 93.94 166 PHE A O 1
ATOM 1317 N N . SER A 1 167 ? 10.109 17.047 -2.955 1 94.62 167 SER A N 1
ATOM 1318 C CA . SER A 1 167 ? 10.453 17.609 -1.651 1 94.62 167 SER A CA 1
ATOM 1319 C C . SER A 1 167 ? 10.961 16.531 -0.703 1 94.62 167 SER A C 1
ATOM 1321 O O . SER A 1 167 ? 12.016 16.688 -0.081 1 94.62 167 SER A O 1
ATOM 1323 N N . PHE A 1 168 ? 10.25 15.43 -0.682 1 94.38 168 PHE A N 1
ATOM 1324 C CA . PHE A 1 168 ? 10.609 14.336 0.21 1 94.38 168 PHE A CA 1
ATOM 1325 C C . PHE A 1 168 ? 11.922 13.695 -0.224 1 94.38 168 PHE A C 1
ATOM 1327 O O . PHE A 1 168 ? 12.773 13.375 0.612 1 94.38 168 PHE A O 1
ATOM 1334 N N . ALA A 1 169 ? 12.055 13.531 -1.511 1 95.38 169 ALA A N 1
ATOM 1335 C CA . ALA A 1 169 ? 13.312 13 -2.033 1 95.38 169 ALA A CA 1
ATOM 1336 C C . ALA A 1 169 ? 14.492 13.891 -1.646 1 95.38 169 ALA A C 1
ATOM 1338 O O . ALA A 1 169 ? 15.555 13.398 -1.26 1 95.38 169 ALA A O 1
ATOM 1339 N N . LYS A 1 170 ? 14.312 15.141 -1.742 1 96 170 LYS A N 1
ATOM 1340 C CA . LYS A 1 170 ? 15.383 16.078 -1.404 1 96 170 LYS A CA 1
ATOM 1341 C C . LYS A 1 170 ? 15.773 15.953 0.065 1 96 170 LYS A C 1
ATOM 1343 O O . LYS A 1 170 ? 16.953 16 0.404 1 96 170 LYS A O 1
ATOM 1348 N N . LEU A 1 171 ? 14.789 15.789 0.931 1 95.38 171 LEU A N 1
ATOM 1349 C CA . LEU A 1 171 ? 15.078 15.586 2.346 1 95.38 171 LEU A CA 1
ATOM 1350 C C . LEU A 1 171 ? 15.961 14.367 2.553 1 95.38 171 LEU A C 1
ATOM 1352 O O . LEU A 1 171 ? 16.922 14.414 3.324 1 95.38 171 LEU A O 1
ATOM 1356 N N . TYR A 1 172 ? 15.688 13.289 1.895 1 97.12 172 TYR A N 1
ATOM 1357 C CA . TYR A 1 172 ? 16.469 12.055 1.952 1 97.12 172 TYR A CA 1
ATOM 1358 C C . TYR A 1 172 ? 17.875 12.281 1.438 1 97.12 172 TYR A C 1
ATOM 1360 O O . TYR A 1 172 ? 18.859 11.914 2.1 1 97.12 172 TYR A O 1
ATOM 1368 N N . TYR A 1 173 ? 17.984 12.945 0.324 1 96.81 173 TYR A N 1
ATOM 1369 C CA . TYR A 1 173 ? 19.281 13.172 -0.283 1 96.81 173 TYR A CA 1
ATOM 1370 C C . TYR A 1 173 ? 20.125 14.125 0.568 1 96.81 173 TYR A C 1
ATOM 1372 O O . TYR A 1 173 ? 21.328 13.93 0.717 1 96.81 173 TYR A O 1
ATOM 1380 N N . ASP A 1 174 ? 19.531 15.141 1.132 1 97.06 174 ASP A N 1
ATOM 1381 C CA . ASP A 1 174 ? 20.234 16.078 1.995 1 97.06 174 ASP A CA 1
ATOM 1382 C C . ASP A 1 174 ? 20.781 15.375 3.238 1 97.06 174 ASP A C 1
ATOM 1384 O O . ASP A 1 174 ? 21.906 15.641 3.672 1 97.06 174 ASP A O 1
ATOM 1388 N N . TYR A 1 175 ? 20 14.523 3.787 1 97.5 175 TYR A N 1
ATOM 1389 C CA . TYR A 1 175 ? 20.453 13.773 4.953 1 97.5 175 TYR A CA 1
ATOM 1390 C C . TYR A 1 175 ? 21.625 12.875 4.605 1 97.5 175 TYR A C 1
ATOM 1392 O O . TYR A 1 175 ? 22.609 12.812 5.348 1 97.5 175 TYR A O 1
ATOM 1400 N N . CYS A 1 176 ? 21.531 12.133 3.518 1 97.81 176 CYS A N 1
ATOM 1401 C CA . CYS A 1 176 ? 22.609 11.273 3.072 1 97.81 176 CYS A CA 1
ATOM 1402 C C . CYS A 1 176 ? 23.906 12.07 2.895 1 97.81 176 CYS A C 1
ATOM 1404 O O . CYS A 1 176 ? 24.969 11.641 3.334 1 97.81 176 CYS A O 1
ATOM 1406 N N . LYS A 1 177 ? 23.734 13.18 2.273 1 97.5 177 LYS A N 1
ATOM 1407 C CA . LYS A 1 177 ? 24.891 14.039 2.068 1 97.5 177 LYS A CA 1
ATOM 1408 C C . LYS A 1 177 ? 25.5 14.461 3.4 1 97.5 177 LYS A C 1
ATOM 1410 O O . LYS A 1 177 ? 26.719 14.375 3.58 1 97.5 177 LYS A O 1
ATOM 1415 N N . GLU A 1 178 ? 24.719 14.867 4.293 1 97.88 178 GLU A N 1
ATOM 1416 C CA . GLU A 1 178 ? 25.172 15.305 5.609 1 97.88 178 GLU A CA 1
ATOM 1417 C C . GLU A 1 178 ? 25.922 14.188 6.336 1 97.88 178 GLU A C 1
ATOM 1419 O O . GLU A 1 178 ? 26.906 14.445 7.027 1 97.88 178 GLU A O 1
ATOM 1424 N N . LYS A 1 179 ? 25.453 12.984 6.145 1 98.12 179 LYS A N 1
ATOM 1425 C CA . LYS A 1 179 ? 26.016 11.859 6.898 1 98.12 179 LYS A CA 1
ATOM 1426 C C . LYS A 1 179 ? 27.094 11.133 6.09 1 98.12 179 LYS A C 1
ATOM 1428 O O . LYS A 1 179 ? 27.672 10.156 6.559 1 98.12 179 LYS A O 1
ATOM 1433 N N . GLY A 1 180 ? 27.266 11.562 4.871 1 98 180 GLY A N 1
ATOM 1434 C CA . GLY A 1 180 ? 28.25 10.906 4.016 1 98 180 GLY A CA 1
ATOM 1435 C C . GLY A 1 180 ? 27.797 9.539 3.539 1 98 180 GLY A C 1
ATOM 1436 O O . GLY A 1 180 ? 28.609 8.617 3.426 1 98 180 GLY A O 1
ATOM 1437 N N . ILE A 1 181 ? 26.547 9.391 3.357 1 97.56 181 ILE A N 1
ATOM 1438 C CA . ILE A 1 181 ? 25.953 8.148 2.879 1 97.56 181 ILE A CA 1
ATOM 1439 C C . ILE A 1 181 ? 25.547 8.297 1.416 1 97.56 181 ILE A C 1
ATOM 1441 O O . ILE A 1 181 ? 24.984 9.328 1.027 1 97.56 181 ILE A O 1
ATOM 1445 N N . LYS A 1 182 ? 25.891 7.352 0.599 1 96.88 182 LYS A N 1
ATOM 1446 C CA . LYS A 1 182 ? 25.406 7.367 -0.78 1 96.88 182 LYS A CA 1
ATOM 1447 C C . LYS A 1 182 ? 23.922 7.039 -0.849 1 96.88 182 LYS A C 1
ATOM 1449 O O . LYS A 1 182 ? 23.484 5.996 -0.361 1 96.88 182 LYS A O 1
ATOM 1454 N N . PRO A 1 183 ? 23.203 7.918 -1.438 1 95.56 183 PRO A N 1
ATOM 1455 C CA . PRO A 1 183 ? 21.781 7.582 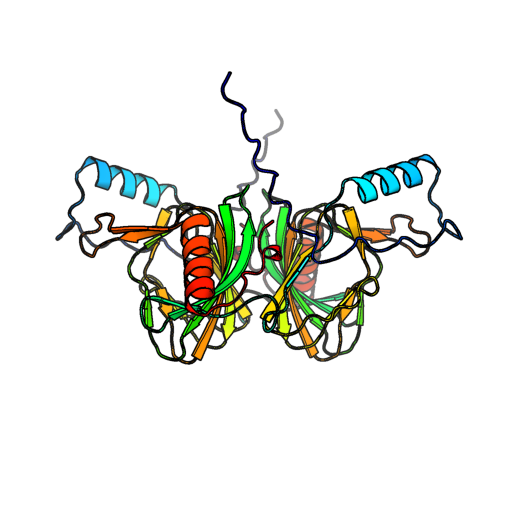-1.597 1 95.56 183 PRO A CA 1
ATOM 1456 C C . PRO A 1 183 ? 21.562 6.344 -2.465 1 95.56 183 PRO A C 1
ATOM 1458 O O . PRO A 1 183 ? 22.391 6.035 -3.328 1 95.56 183 PRO A O 1
ATOM 1461 N N . ASN A 1 184 ? 20.5 5.617 -2.277 1 95.5 184 ASN A N 1
ATOM 1462 C CA . ASN A 1 184 ? 20.156 4.453 -3.086 1 95.5 184 ASN A CA 1
ATOM 1463 C C . ASN A 1 184 ? 19.234 4.824 -4.238 1 95.5 184 ASN A C 1
ATOM 1465 O O . ASN A 1 184 ? 18.016 4.996 -4.043 1 95.5 184 ASN A O 1
ATOM 1469 N N . ASN A 1 185 ? 19.703 4.859 -5.41 1 88.75 185 ASN A N 1
ATOM 1470 C CA . ASN A 1 185 ? 18.938 5.262 -6.586 1 88.75 185 ASN A CA 1
ATOM 1471 C C . ASN A 1 185 ? 17.875 4.23 -6.949 1 88.75 185 ASN A C 1
ATOM 1473 O O . ASN A 1 185 ? 16.953 4.523 -7.711 1 88.75 185 ASN A O 1
ATOM 1477 N N . ALA A 1 186 ? 18 3.096 -6.359 1 88.56 186 ALA A N 1
ATOM 1478 C CA . ALA A 1 186 ? 17.047 2.033 -6.664 1 88.56 186 ALA A CA 1
ATOM 1479 C C . ALA A 1 186 ? 15.688 2.326 -6.043 1 88.56 186 ALA A C 1
ATOM 1481 O O . ALA A 1 186 ? 14.695 1.657 -6.355 1 88.56 186 ALA A O 1
ATOM 1482 N N . LEU A 1 187 ? 15.641 3.373 -5.273 1 94.5 187 LEU A N 1
ATOM 1483 C CA . LEU A 1 187 ? 14.359 3.76 -4.68 1 94.5 187 LEU A CA 1
ATOM 1484 C C . LEU A 1 187 ? 13.484 4.477 -5.703 1 94.5 187 LEU A C 1
ATOM 1486 O O . LEU A 1 187 ? 12.273 4.613 -5.5 1 94.5 187 LEU A O 1
ATOM 1490 N N . TRP A 1 188 ? 14.148 4.965 -6.781 1 91.5 188 TRP A N 1
ATOM 1491 C CA . TRP A 1 188 ? 13.391 5.605 -7.844 1 91.5 188 TRP A CA 1
ATOM 1492 C C . TRP A 1 188 ? 12.797 4.566 -8.789 1 91.5 188 TRP A C 1
ATOM 1494 O O . TRP A 1 188 ? 13.391 3.508 -9.016 1 91.5 188 TRP A O 1
ATOM 1504 N N . HIS A 1 189 ? 11.648 4.898 -9.242 1 84.81 189 HIS A N 1
ATOM 1505 C CA . HIS A 1 189 ? 11 4.07 -10.258 1 84.81 189 HIS A CA 1
ATOM 1506 C C . HIS A 1 189 ? 10.461 4.918 -11.406 1 84.81 189 HIS A C 1
ATOM 1508 O O . HIS A 1 189 ? 9.852 5.965 -11.172 1 84.81 189 HIS A O 1
ATOM 1514 N N . MET B 1 1 ? -39.156 -0.788 -24.547 1 26.3 1 MET B N 1
ATOM 1515 C CA . MET B 1 1 ? -38.25 0.187 -23.906 1 26.3 1 MET B CA 1
ATOM 1516 C C . MET B 1 1 ? -37.562 -0.421 -22.703 1 26.3 1 MET B C 1
ATOM 1518 O O . MET B 1 1 ? -38.219 -0.817 -21.734 1 26.3 1 MET B O 1
ATOM 1522 N N . ALA B 1 2 ? -36.375 -1.077 -22.859 1 36.66 2 ALA B N 1
ATOM 1523 C CA . ALA B 1 2 ? -35.688 -1.758 -21.781 1 36.66 2 ALA B CA 1
ATOM 1524 C C . ALA B 1 2 ? -35.344 -0.782 -20.656 1 36.66 2 ALA B C 1
ATOM 1526 O O . ALA B 1 2 ? -34.781 0.298 -20.922 1 36.66 2 ALA B O 1
ATOM 1527 N N . ASN B 1 3 ? -36 -0.683 -19.562 1 35.12 3 ASN B N 1
ATOM 1528 C CA . ASN B 1 3 ? -35.625 0.121 -18.406 1 35.12 3 ASN B CA 1
ATOM 1529 C C . ASN B 1 3 ? -34.188 -0.155 -17.969 1 35.12 3 ASN B C 1
ATOM 1531 O O . ASN B 1 3 ? -33.812 -1.294 -17.672 1 35.12 3 ASN B O 1
ATOM 1535 N N . SER B 1 4 ? -33.25 0.588 -18.438 1 37.56 4 SER B N 1
ATOM 1536 C CA . SER B 1 4 ? -31.859 0.571 -17.969 1 37.56 4 SER B CA 1
ATOM 1537 C C . SER B 1 4 ? -31.797 0.626 -16.438 1 37.56 4 SER B C 1
ATOM 1539 O O . SER B 1 4 ? -32.219 1.612 -15.828 1 37.56 4 SER B O 1
ATOM 1541 N N . ILE B 1 5 ? -32 -0.39 -15.734 1 39.25 5 ILE B N 1
ATOM 1542 C CA . ILE B 1 5 ? -31.781 -0.437 -14.297 1 39.25 5 ILE B CA 1
ATOM 1543 C C . ILE B 1 5 ? -30.375 0.063 -13.977 1 39.25 5 ILE B C 1
ATOM 1545 O O . ILE B 1 5 ? -29.391 -0.572 -14.352 1 39.25 5 ILE B O 1
ATOM 1549 N N . THR B 1 6 ? -30.141 1.368 -13.883 1 36.53 6 THR B N 1
ATOM 1550 C CA . THR B 1 6 ? -28.891 1.948 -13.383 1 36.53 6 THR B CA 1
ATOM 1551 C C . THR B 1 6 ? -28.547 1.369 -12.016 1 36.53 6 THR B C 1
ATOM 1553 O O . THR B 1 6 ? -29.328 1.475 -11.07 1 36.53 6 THR B O 1
ATOM 1556 N N . THR B 1 7 ? -27.938 0.324 -11.922 1 38.16 7 THR B N 1
ATOM 1557 C CA . THR B 1 7 ? -27.422 -0.156 -10.641 1 38.16 7 THR B CA 1
ATOM 1558 C C . THR B 1 7 ? -26.781 0.986 -9.852 1 38.16 7 THR B C 1
ATOM 1560 O O . THR B 1 7 ? -25.922 1.697 -10.367 1 38.16 7 THR B O 1
ATOM 1563 N N . PRO B 1 8 ? -27.469 1.399 -8.852 1 38.72 8 PRO B N 1
ATOM 1564 C CA . PRO B 1 8 ? -26.828 2.457 -8.055 1 38.72 8 PRO B CA 1
ATOM 1565 C C . PRO B 1 8 ? -25.359 2.193 -7.797 1 38.72 8 PRO B C 1
ATOM 1567 O O . PRO B 1 8 ? -24.938 1.036 -7.715 1 38.72 8 PRO B O 1
ATOM 1570 N N . ASP B 1 9 ? -24.594 3.023 -8.281 1 40.81 9 ASP B N 1
ATOM 1571 C CA . ASP B 1 9 ? -23.172 2.963 -7.945 1 40.81 9 ASP B CA 1
ATOM 1572 C C . ASP B 1 9 ? -22.969 2.545 -6.492 1 40.81 9 ASP B C 1
ATOM 1574 O O . ASP B 1 9 ? -23.609 3.088 -5.59 1 40.81 9 ASP B O 1
ATOM 1578 N N . LEU B 1 10 ? -22.766 1.372 -6.23 1 43.53 10 LEU B N 1
ATOM 1579 C CA . LEU B 1 10 ? -22.422 0.914 -4.891 1 43.53 10 LEU B CA 1
ATOM 1580 C C . LEU B 1 10 ? -21.422 1.858 -4.23 1 43.53 10 LEU B C 1
ATOM 1582 O O . LEU B 1 10 ? -20.203 1.684 -4.367 1 43.53 10 LEU B O 1
ATOM 1586 N N . VAL B 1 11 ? -21.859 3.146 -4.234 1 43.5 11 VAL B N 1
ATOM 1587 C CA . VAL B 1 11 ? -21.016 4.012 -3.408 1 43.5 11 VAL B CA 1
ATOM 1588 C C . VAL B 1 11 ? -21.109 3.572 -1.949 1 43.5 11 VAL B C 1
ATOM 1590 O O . VAL B 1 11 ? -22.172 3.619 -1.339 1 43.5 11 VAL B O 1
ATOM 1593 N N . PRO B 1 12 ? -20.125 2.766 -1.575 1 43.88 12 PRO B N 1
ATOM 1594 C CA . PRO B 1 12 ? -20.203 2.371 -0.167 1 43.88 12 PRO B CA 1
ATOM 1595 C C . PRO B 1 12 ? -20.453 3.559 0.763 1 43.88 12 PRO B C 1
ATOM 1597 O O . PRO B 1 12 ? -20.047 4.684 0.449 1 43.88 12 PRO B O 1
ATOM 1600 N N . GLU B 1 13 ? -21.344 3.289 1.661 1 52.06 13 GLU B N 1
ATOM 1601 C CA . GLU B 1 13 ? -21.453 4.281 2.725 1 52.06 13 GLU B CA 1
ATOM 1602 C C . GLU B 1 13 ? -20.094 4.609 3.334 1 52.06 13 GLU B C 1
ATOM 1604 O O . GLU B 1 13 ? -19.281 3.711 3.561 1 52.06 13 GLU B O 1
ATOM 1609 N N . PRO B 1 14 ? -19.891 5.832 3.252 1 51.78 14 PRO B N 1
ATOM 1610 C CA . PRO B 1 14 ? -18.594 6.195 3.85 1 51.78 14 PRO B CA 1
ATOM 1611 C C . PRO B 1 14 ? -18.438 5.652 5.27 1 51.78 14 PRO B C 1
ATOM 1613 O O . PRO B 1 14 ? -19.391 5.648 6.047 1 51.78 14 PRO B O 1
ATOM 1616 N N . VAL B 1 15 ? -17.344 4.977 5.445 1 54.19 15 VAL B N 1
ATOM 1617 C CA . VAL B 1 15 ? -17.062 4.457 6.781 1 54.19 15 VAL B CA 1
ATOM 1618 C C . VAL B 1 15 ? -16.812 5.613 7.746 1 54.19 15 VAL B C 1
ATOM 1620 O O . VAL B 1 15 ? -16.906 5.445 8.961 1 54.19 15 VAL B O 1
ATOM 1623 N N . SER B 1 16 ? -16.375 6.758 7.172 1 59.44 16 SER B N 1
ATOM 1624 C CA . SER B 1 16 ? -16.188 7.938 8.016 1 59.44 16 SER B CA 1
ATOM 1625 C C . SER B 1 16 ? -16.828 9.172 7.391 1 59.44 16 SER B C 1
ATOM 1627 O O . SER B 1 16 ? -17.125 9.188 6.195 1 59.44 16 SER B O 1
ATOM 1629 N N . LYS B 1 17 ? -17.266 10.086 8.336 1 68.06 17 LYS B N 1
ATOM 1630 C CA . LYS B 1 17 ? -17.781 11.375 7.879 1 68.06 17 LYS B CA 1
ATOM 1631 C C . LYS B 1 17 ? -16.641 12.383 7.719 1 68.06 17 LYS B C 1
ATOM 1633 O O . LYS B 1 17 ? -15.594 12.25 8.352 1 68.06 17 LYS B O 1
ATOM 1638 N N . LEU B 1 18 ? -16.844 13.32 6.777 1 68.12 18 LEU B N 1
ATOM 1639 C CA . LEU B 1 18 ? -15.883 14.406 6.645 1 68.12 18 LEU B CA 1
ATOM 1640 C C . LEU B 1 18 ? -15.766 15.188 7.949 1 68.12 18 LEU B C 1
ATOM 1642 O O . LEU B 1 18 ? -16.766 15.43 8.625 1 68.12 18 LEU B O 1
ATOM 1646 N N . PRO B 1 19 ? -14.602 15.492 8.367 1 66.5 19 PRO B N 1
ATOM 1647 C CA . PRO B 1 19 ? -14.453 16.328 9.562 1 66.5 19 PRO B CA 1
ATOM 1648 C C . PRO B 1 19 ? -15.148 17.672 9.422 1 66.5 19 PRO B C 1
ATOM 1650 O O . PRO B 1 19 ? -15.164 18.266 8.336 1 66.5 19 PRO B O 1
ATOM 1653 N N . GLU B 1 20 ? -15.883 18 10.5 1 65.06 20 GLU B N 1
ATOM 1654 C CA . GLU B 1 20 ? -16.469 19.328 10.523 1 65.06 20 GLU B CA 1
ATOM 1655 C C . GLU B 1 20 ? -15.406 20.422 10.633 1 65.06 20 GLU B C 1
ATOM 1657 O O . GLU B 1 20 ? -14.477 20.297 11.438 1 65.06 20 GLU B O 1
ATOM 1662 N N . ARG B 1 21 ? -15.359 21.406 9.703 1 66.81 21 ARG B N 1
ATOM 1663 C CA . ARG B 1 21 ? -14.422 22.516 9.789 1 66.81 21 ARG B CA 1
ATOM 1664 C C . ARG B 1 21 ? -14.914 23.578 10.758 1 66.81 21 ARG B C 1
ATOM 1666 O O . ARG B 1 21 ? -16.078 23.969 10.711 1 66.81 21 ARG B O 1
ATOM 1673 N N . PRO B 1 22 ? -14.023 23.797 11.75 1 57.38 22 PRO B N 1
ATOM 1674 C CA . PRO B 1 22 ? -14.484 24.828 12.68 1 57.38 22 PRO B CA 1
ATOM 1675 C C . PRO B 1 22 ? -14.875 26.125 11.977 1 57.38 22 PRO B C 1
ATOM 1677 O O . PRO B 1 22 ? -14.359 26.438 10.898 1 57.38 22 PRO B O 1
ATOM 1680 N N . LYS B 1 23 ? -15.844 26.797 12.68 1 56.94 23 LYS B N 1
ATOM 1681 C CA . LYS B 1 23 ? -16.359 28.078 12.219 1 56.94 23 LYS B CA 1
ATOM 1682 C C . LYS B 1 23 ? -15.234 29.078 12.008 1 56.94 23 LYS B C 1
ATOM 1684 O O . LYS B 1 23 ? -14.172 28.953 12.617 1 56.94 23 LYS B O 1
ATOM 1689 N N . ALA B 1 24 ? -15.414 30.125 11.07 1 58.25 24 ALA B N 1
ATOM 1690 C CA . ALA B 1 24 ? -14.742 31.25 10.406 1 58.25 24 ALA B CA 1
ATOM 1691 C C . ALA B 1 24 ? -13.953 32.094 11.398 1 58.25 24 ALA B C 1
ATOM 1693 O O . ALA B 1 24 ? -13.375 33.094 11.039 1 58.25 24 ALA B O 1
ATOM 1694 N N . ASP B 1 25 ? -13.781 31.531 12.844 1 63.22 25 ASP B N 1
ATOM 1695 C CA . ASP B 1 25 ? -13.078 32.562 13.617 1 63.22 25 ASP B CA 1
ATOM 1696 C C . ASP B 1 25 ? -11.562 32.375 13.523 1 63.22 25 ASP B C 1
ATOM 1698 O O . ASP B 1 25 ? -11.047 31.281 13.805 1 63.22 25 ASP B O 1
ATOM 1702 N N . GLY B 1 26 ? -10.914 33.312 12.891 1 77.56 26 GLY B N 1
ATOM 1703 C CA . GLY B 1 26 ? -9.469 33.469 12.82 1 77.56 26 GLY B CA 1
ATOM 1704 C C . GLY B 1 26 ? -8.875 32.938 11.531 1 77.56 26 GLY B C 1
ATOM 1705 O O . GLY B 1 26 ? -7.656 32.844 11.391 1 77.56 26 GLY B O 1
ATOM 1706 N N . SER B 1 27 ? -9.781 32.594 10.703 1 82.31 27 SER B N 1
ATOM 1707 C CA . SER B 1 27 ? -9.258 32.125 9.414 1 82.31 27 SER B CA 1
ATOM 1708 C C . SER B 1 27 ? -8.82 33.312 8.547 1 82.31 27 SER B C 1
ATOM 1710 O O . SER B 1 27 ? -9.492 34.344 8.508 1 82.31 27 SER B O 1
ATOM 1712 N N . ALA B 1 28 ? -7.664 33.156 7.938 1 87.81 28 ALA B N 1
ATOM 1713 C CA . ALA B 1 28 ? -7.129 34.188 7.062 1 87.81 28 ALA B CA 1
ATOM 1714 C C . ALA B 1 28 ? -7.656 34.031 5.641 1 87.81 28 ALA B C 1
ATOM 1716 O O . ALA B 1 28 ? -7.262 34.781 4.738 1 87.81 28 ALA B O 1
ATOM 1717 N N . LEU B 1 29 ? -8.539 33.125 5.453 1 88.31 29 LEU B N 1
ATOM 1718 C CA . LEU B 1 29 ? -9.023 32.844 4.109 1 88.31 29 LEU B CA 1
ATOM 1719 C C . LEU B 1 29 ? -9.992 33.906 3.637 1 88.31 29 LEU B C 1
ATOM 1721 O O . LEU B 1 29 ? -10.812 34.406 4.418 1 88.31 29 LEU B O 1
ATOM 1725 N N . ASN B 1 30 ? -9.836 34.25 2.379 1 88.62 30 ASN B N 1
ATOM 1726 C CA . ASN B 1 30 ? -10.812 35.156 1.788 1 88.62 30 ASN B CA 1
ATOM 1727 C C . ASN B 1 30 ? -12.07 34.406 1.336 1 88.62 30 ASN B C 1
ATOM 1729 O O . ASN B 1 30 ? -12.172 33.188 1.505 1 88.62 30 ASN B O 1
ATOM 1733 N N . GLU B 1 31 ? -13.016 35.188 0.839 1 88.38 31 GLU B N 1
ATOM 1734 C CA . GLU B 1 31 ? -14.312 34.625 0.481 1 88.38 31 GLU B CA 1
ATOM 1735 C C . GLU B 1 31 ? -14.172 33.562 -0.607 1 88.38 31 GLU B C 1
ATOM 1737 O O . GLU B 1 31 ? -14.836 32.531 -0.564 1 88.38 31 GLU B O 1
ATOM 1742 N N . HIS B 1 32 ? -13.398 33.906 -1.594 1 87.81 32 HIS B N 1
ATOM 1743 C CA . HIS B 1 32 ? -13.188 32.938 -2.684 1 87.81 32 HIS B CA 1
ATOM 1744 C C . HIS B 1 32 ? -12.586 31.641 -2.168 1 87.81 32 HIS B C 1
ATOM 1746 O O . HIS B 1 32 ? -13.039 30.562 -2.547 1 87.81 32 HIS B O 1
ATOM 1752 N N . GLU B 1 33 ? -11.602 31.75 -1.329 1 86.5 33 GLU B N 1
ATOM 1753 C CA . GLU B 1 33 ? -10.953 30.578 -0.756 1 86.5 33 GLU B CA 1
ATOM 1754 C C . GLU B 1 33 ? -11.93 29.766 0.089 1 86.5 33 GLU B C 1
ATOM 1756 O O . GLU B 1 33 ? -11.922 28.531 0.036 1 86.5 33 GLU B O 1
ATOM 1761 N N . ARG B 1 34 ? -12.742 30.406 0.778 1 88.12 34 ARG B N 1
ATOM 1762 C CA . ARG B 1 34 ? -13.742 29.734 1.596 1 88.12 34 ARG B CA 1
ATOM 1763 C C . ARG B 1 34 ? -14.758 29 0.724 1 88.12 34 ARG B C 1
ATOM 1765 O O . ARG B 1 34 ? -15.164 27.875 1.045 1 88.12 34 ARG B O 1
ATOM 1772 N N . SER B 1 35 ? -15.102 29.609 -0.314 1 87.31 35 SER B N 1
ATOM 1773 C CA . SER B 1 35 ? -16.047 29 -1.245 1 87.31 35 SER B CA 1
ATOM 1774 C C . SER B 1 35 ? -15.453 27.734 -1.871 1 87.31 35 SER B C 1
ATOM 1776 O O . SER B 1 35 ? -16.156 26.75 -2.059 1 87.31 35 SER B O 1
ATOM 1778 N N . GLU B 1 36 ? -14.234 27.781 -2.217 1 87.44 36 GLU B N 1
ATOM 1779 C CA . GLU B 1 36 ? -13.57 26.609 -2.791 1 87.44 36 GLU B CA 1
ATOM 1780 C C . GLU B 1 36 ? -13.523 25.453 -1.797 1 87.44 36 GLU B C 1
ATOM 1782 O O . GLU B 1 36 ? -13.758 24.312 -2.166 1 87.44 36 GLU B O 1
ATOM 1787 N N . ILE B 1 37 ? -13.211 25.75 -0.535 1 84.94 37 ILE B N 1
ATOM 1788 C CA . ILE B 1 37 ? -13.156 24.719 0.493 1 84.94 37 ILE B CA 1
ATOM 1789 C C . ILE B 1 37 ? -14.531 24.094 0.671 1 84.94 37 ILE B C 1
ATOM 1791 O O . ILE B 1 37 ? -14.656 22.859 0.78 1 84.94 37 ILE B O 1
ATOM 1795 N N . ALA B 1 38 ? -15.516 24.906 0.641 1 86.56 38 ALA B N 1
ATOM 1796 C CA . ALA B 1 38 ? -16.875 24.406 0.779 1 86.56 38 ALA B CA 1
ATOM 1797 C C . ALA B 1 38 ? -17.25 23.484 -0.381 1 86.56 38 ALA B C 1
ATOM 1799 O O . ALA B 1 38 ? -17.922 22.469 -0.186 1 86.56 38 ALA B O 1
ATOM 1800 N N . PHE B 1 39 ? -16.875 23.938 -1.597 1 88 39 PHE B N 1
ATOM 1801 C CA . PHE B 1 39 ? -17.109 23.125 -2.783 1 88 39 PHE B CA 1
ATOM 1802 C C . PHE B 1 39 ? -16.438 21.766 -2.654 1 88 39 PHE B C 1
ATOM 1804 O O . PHE B 1 39 ? -17.031 20.734 -2.941 1 88 39 PHE B O 1
ATOM 1811 N N . VAL B 1 40 ? -15.211 21.719 -2.166 1 86.25 40 VAL B N 1
ATOM 1812 C CA . VAL B 1 40 ? -14.453 20.484 -1.994 1 86.25 40 VAL B CA 1
ATOM 1813 C C . VAL B 1 40 ? -15.109 19.609 -0.934 1 86.25 40 VAL B C 1
ATOM 1815 O O . VAL B 1 40 ? -15.258 18.406 -1.123 1 86.25 40 VAL B O 1
ATOM 1818 N N . ASP B 1 41 ? -15.508 20.172 0.168 1 83.88 41 ASP B N 1
ATOM 1819 C CA . ASP B 1 41 ? -16.172 19.422 1.229 1 83.88 41 ASP B CA 1
ATOM 1820 C C . ASP B 1 41 ? -17.422 18.734 0.716 1 83.88 41 ASP B C 1
ATOM 1822 O O . ASP B 1 41 ? -17.75 17.625 1.141 1 83.88 41 ASP B O 1
ATOM 1826 N N . LYS B 1 42 ? -18.031 19.375 -0.154 1 83.75 42 LYS B N 1
ATOM 1827 C CA . LYS B 1 42 ? -19.297 18.859 -0.683 1 83.75 42 LYS B CA 1
ATOM 1828 C C . LYS B 1 42 ? -19.062 17.688 -1.623 1 83.75 42 LYS B C 1
ATOM 1830 O O . LYS B 1 42 ? -19.859 16.734 -1.657 1 83.75 42 LYS B O 1
ATOM 1835 N N . TYR B 1 43 ? -18.031 17.719 -2.4 1 86.25 43 TYR B N 1
ATOM 1836 C CA . TYR B 1 43 ? -17.922 16.766 -3.506 1 86.25 43 TYR B CA 1
ATOM 1837 C C . TYR B 1 43 ? -16.797 15.773 -3.26 1 86.25 43 TYR B C 1
ATOM 1839 O O . TYR B 1 43 ? -16.688 14.766 -3.957 1 86.25 43 TYR B O 1
ATOM 1847 N N . SER B 1 44 ? -15.961 16.078 -2.166 1 83.81 44 SER B N 1
ATOM 1848 C CA . SER B 1 44 ? -14.875 15.133 -1.895 1 83.81 44 SER B CA 1
ATOM 1849 C C . SER B 1 44 ? -15.383 13.891 -1.183 1 83.81 44 SER B C 1
ATOM 1851 O O . SER B 1 44 ? -16.453 13.914 -0.561 1 83.81 44 SER B O 1
ATOM 1853 N N . ALA B 1 45 ? -14.656 12.727 -1.395 1 81.56 45 ALA B N 1
ATOM 1854 C CA . ALA B 1 45 ? -14.953 11.484 -0.676 1 81.56 45 ALA B CA 1
ATOM 1855 C C . ALA B 1 45 ? -14.375 11.516 0.734 1 81.56 45 ALA B C 1
ATOM 1857 O O . ALA B 1 45 ? -13.266 12.031 0.945 1 81.56 45 ALA B O 1
ATOM 1858 N N . PRO B 1 46 ? -15.031 10.961 1.711 1 82.69 46 PRO B N 1
ATOM 1859 C CA . PRO B 1 46 ? -14.453 10.883 3.057 1 82.69 46 PRO B CA 1
ATOM 1860 C C . PRO B 1 46 ? -13.297 9.891 3.15 1 82.69 46 PRO B C 1
ATOM 1862 O O . PRO B 1 46 ? -13.18 9 2.305 1 82.69 46 PRO B O 1
ATOM 1865 N N . ASP B 1 47 ? -12.5 10.07 4.195 1 88.5 47 ASP B N 1
ATOM 1866 C CA . ASP B 1 47 ? -11.484 9.078 4.516 1 88.5 47 ASP B CA 1
ATOM 1867 C C . ASP B 1 47 ? -12.117 7.762 4.965 1 88.5 47 ASP B C 1
ATOM 1869 O O . ASP B 1 47 ? -13.25 7.746 5.438 1 88.5 47 ASP B O 1
ATOM 1873 N N . VAL B 1 48 ? -11.391 6.738 4.738 1 89.44 48 VAL B N 1
ATOM 1874 C CA . VAL B 1 48 ? -11.883 5.406 5.082 1 89.44 48 VAL B CA 1
ATOM 1875 C C . VAL B 1 48 ? -10.953 4.754 6.102 1 89.44 48 VAL B C 1
ATOM 1877 O O . VAL B 1 48 ? -9.727 4.84 5.977 1 89.44 48 VAL B O 1
ATOM 1880 N N . TYR B 1 49 ? -11.555 4.184 7.152 1 94.44 49 TYR B N 1
ATOM 1881 C CA . TYR B 1 49 ? -10.859 3.377 8.156 1 94.44 49 TYR B CA 1
ATOM 1882 C C . TYR B 1 49 ? -11.445 1.971 8.219 1 94.44 49 TYR B C 1
ATOM 1884 O O . TYR B 1 49 ? -12.656 1.803 8.367 1 94.44 49 TYR B O 1
ATOM 1892 N N . ILE B 1 50 ? -10.602 0.94 8.055 1 95.31 50 ILE B N 1
ATOM 1893 C CA . ILE B 1 50 ? -10.992 -0.459 8.164 1 95.31 50 ILE B CA 1
ATOM 1894 C C . ILE B 1 50 ? -10.289 -1.1 9.359 1 95.31 50 ILE B C 1
ATOM 1896 O O . ILE B 1 50 ? -9.07 -1.267 9.352 1 95.31 50 ILE B O 1
ATOM 1900 N N . ASN B 1 51 ? -11.047 -1.448 10.359 1 96.38 51 ASN B N 1
ATOM 1901 C CA . ASN B 1 51 ? -10.539 -2.236 11.477 1 96.38 51 ASN B CA 1
ATOM 1902 C C . ASN B 1 51 ? -10.328 -3.695 11.086 1 96.38 51 ASN B C 1
ATOM 1904 O O . ASN B 1 51 ? -11.266 -4.379 10.68 1 96.38 51 ASN B O 1
ATOM 1908 N N . GLU B 1 52 ? -9.094 -4.184 11.305 1 94.19 52 GLU B N 1
ATOM 1909 C CA . GLU B 1 52 ? -8.75 -5.496 10.773 1 94.19 52 GLU B CA 1
ATOM 1910 C C . GLU B 1 52 ? -9.453 -6.609 11.539 1 94.19 52 GLU B C 1
ATOM 1912 O O . GLU B 1 52 ? -9.539 -7.742 11.062 1 94.19 52 GLU B O 1
ATOM 1917 N N . LYS B 1 53 ? -9.984 -6.348 12.68 1 94.19 53 LYS B N 1
ATOM 1918 C CA . LYS B 1 53 ? -10.641 -7.367 13.5 1 94.19 53 LYS B CA 1
ATOM 1919 C C . LYS B 1 53 ? -12.148 -7.34 13.297 1 94.19 53 LYS B C 1
ATOM 1921 O O . LYS B 1 53 ? -12.797 -8.391 13.297 1 94.19 53 LYS B O 1
ATOM 1926 N N . ASN B 1 54 ? -12.688 -6.133 13.023 1 94.75 54 ASN B N 1
ATOM 1927 C CA . ASN B 1 54 ? -14.141 -6.012 13.125 1 94.75 54 ASN B CA 1
ATOM 1928 C C . ASN B 1 54 ? -14.766 -5.723 11.766 1 94.75 54 ASN B C 1
ATOM 1930 O O . ASN B 1 54 ? -15.953 -5.996 11.555 1 94.75 54 ASN B O 1
ATOM 1934 N N . ASP B 1 55 ? -14.062 -5.113 10.922 1 96.44 55 ASP B N 1
ATOM 1935 C CA . ASP B 1 55 ? -14.68 -4.633 9.688 1 96.44 55 ASP B CA 1
ATOM 1936 C C . ASP B 1 55 ? -14.422 -5.598 8.531 1 96.44 55 ASP B C 1
ATOM 1938 O O . ASP B 1 55 ? -14.914 -5.387 7.422 1 96.44 55 ASP B O 1
ATOM 1942 N N . THR B 1 56 ? -13.617 -6.531 8.742 1 97.19 56 THR B N 1
ATOM 1943 C CA . THR B 1 56 ? -13.258 -7.562 7.777 1 97.19 56 THR B CA 1
ATOM 1944 C C . THR B 1 56 ? -12.969 -8.883 8.484 1 97.19 56 THR B C 1
ATOM 1946 O O . THR B 1 56 ? -13.266 -9.039 9.672 1 97.19 56 THR B O 1
ATOM 1949 N N . LEU B 1 57 ? -12.508 -9.898 7.664 1 97.94 57 LEU B N 1
ATOM 1950 C CA . LEU B 1 57 ? -12.227 -11.195 8.273 1 97.94 57 LEU B CA 1
ATOM 1951 C C . LEU B 1 57 ? -11.344 -12.039 7.371 1 97.94 57 LEU B C 1
ATOM 1953 O O . LEU B 1 57 ? -11.273 -11.805 6.16 1 97.94 57 LEU B O 1
ATOM 1957 N N . TRP B 1 58 ? -10.672 -12.984 7.969 1 98.31 58 TRP B N 1
ATOM 1958 C CA . TRP B 1 58 ? -9.898 -13.984 7.234 1 98.31 58 TRP B CA 1
ATOM 1959 C C . TRP B 1 58 ? -10.805 -15.07 6.684 1 98.31 58 TRP B C 1
ATOM 1961 O O . TRP B 1 58 ? -11.727 -15.531 7.371 1 98.31 58 TRP B O 1
ATOM 1971 N N . PHE B 1 59 ? -10.539 -15.531 5.504 1 97.31 59 PHE B N 1
ATOM 1972 C CA . PHE B 1 59 ? -11.211 -16.688 4.922 1 97.31 59 PHE B CA 1
ATOM 1973 C C . PHE B 1 59 ? -10.219 -17.562 4.164 1 97.31 59 PHE B C 1
ATOM 1975 O O . PHE B 1 59 ? -9.219 -17.078 3.648 1 97.31 59 PHE B O 1
ATOM 1982 N N . PRO B 1 60 ? -10.484 -18.812 4.047 1 96.56 60 PRO B N 1
ATOM 1983 C CA . PRO B 1 60 ? -9.57 -19.719 3.354 1 96.56 60 PRO B CA 1
ATOM 1984 C C . PRO B 1 60 ? -9.5 -19.453 1.852 1 96.56 60 PRO B C 1
ATOM 1986 O O . PRO B 1 60 ? -10.508 -19.109 1.233 1 96.56 60 PRO B O 1
ATOM 1989 N N . TRP B 1 61 ? -8.367 -19.656 1.3 1 96 61 TRP B N 1
ATOM 1990 C CA . TRP B 1 61 ? -8.172 -19.531 -0.142 1 96 61 TRP B CA 1
ATOM 1991 C C . TRP B 1 61 ? -7.59 -20.812 -0.72 1 96 61 TRP B C 1
ATOM 1993 O O . TRP B 1 61 ? -8.281 -21.828 -0.829 1 96 61 TRP B O 1
ATOM 2003 N N . ILE B 1 62 ? -6.309 -20.859 -0.933 1 92.69 62 ILE B N 1
ATOM 2004 C CA . ILE B 1 62 ? -5.645 -22.031 -1.506 1 92.69 62 ILE B CA 1
ATOM 2005 C C . ILE B 1 62 ? -4.77 -22.688 -0.448 1 92.69 62 ILE B C 1
ATOM 2007 O O . ILE B 1 62 ? -3.855 -22.062 0.093 1 92.69 62 ILE B O 1
ATOM 2011 N N . GLY B 1 63 ? -5.059 -24.016 -0.223 1 94.31 63 GLY B N 1
ATOM 2012 C CA . GLY B 1 63 ? -4.309 -24.703 0.814 1 94.31 63 GLY B CA 1
ATOM 2013 C C . GLY B 1 63 ? -4.461 -24.062 2.184 1 94.31 63 GLY B C 1
ATOM 2014 O O . GLY B 1 63 ? -5.582 -23.812 2.637 1 94.31 63 GLY B O 1
ATOM 2015 N N . PRO B 1 64 ? -3.238 -23.859 2.84 1 97.25 64 PRO B N 1
ATOM 2016 C CA . PRO B 1 64 ? -3.299 -23.266 4.176 1 97.25 64 PRO B CA 1
ATOM 2017 C C . PRO B 1 64 ? -3.365 -21.734 4.129 1 97.25 64 PRO B C 1
ATOM 2019 O O . PRO B 1 64 ? -3.449 -21.094 5.176 1 97.25 64 PRO B O 1
ATOM 2022 N N . ILE B 1 65 ? -3.334 -21.188 3.01 1 97.38 65 ILE B N 1
ATOM 2023 C CA . ILE B 1 65 ? -3.266 -19.75 2.861 1 97.38 65 ILE B CA 1
ATOM 2024 C C . ILE B 1 65 ? -4.652 -19.141 3.062 1 97.38 65 ILE B C 1
ATOM 2026 O O . ILE B 1 65 ? -5.645 -19.656 2.533 1 97.38 65 ILE B O 1
ATOM 2030 N N . GLU B 1 66 ? -4.699 -18.078 3.842 1 98.38 66 GLU B N 1
ATOM 2031 C CA . GLU B 1 66 ? -5.918 -17.312 4.07 1 98.38 66 GLU B CA 1
ATOM 2032 C C . GLU B 1 66 ? -5.773 -15.883 3.561 1 98.38 66 GLU B C 1
ATOM 2034 O O . GLU B 1 66 ? -4.664 -15.359 3.488 1 98.38 66 GLU B O 1
ATOM 2039 N N . LEU B 1 67 ? -6.941 -15.297 3.215 1 98.38 67 LEU B N 1
ATOM 2040 C CA . LEU B 1 67 ? -6.977 -13.922 2.742 1 98.38 67 LEU B CA 1
ATOM 2041 C C . LEU B 1 67 ? -7.91 -13.07 3.605 1 98.38 67 LEU B C 1
ATOM 2043 O O . LEU B 1 67 ? -8.82 -13.602 4.25 1 98.38 67 LEU B O 1
ATOM 2047 N N . LYS B 1 68 ? -7.699 -11.773 3.6 1 98.5 68 LYS B N 1
ATOM 2048 C CA . LYS B 1 68 ? -8.531 -10.781 4.277 1 98.5 68 LYS B CA 1
ATOM 2049 C C . LYS B 1 68 ? -8.648 -9.508 3.447 1 98.5 68 LYS B C 1
ATOM 2051 O O . LYS B 1 68 ? -7.695 -8.734 3.344 1 98.5 68 LYS B O 1
ATOM 2056 N N . PRO B 1 69 ? -9.828 -9.258 2.883 1 98.12 69 PRO B N 1
ATOM 2057 C CA . PRO B 1 69 ? -9.969 -8.031 2.09 1 98.12 69 PRO B CA 1
ATOM 2058 C C . PRO B 1 69 ? -10.031 -6.773 2.951 1 98.12 69 PRO B C 1
ATOM 2060 O O . PRO B 1 69 ? -10.727 -6.75 3.969 1 98.12 69 PRO B O 1
ATOM 2063 N N . MET B 1 70 ? -9.359 -5.754 2.502 1 97.38 70 MET B N 1
ATOM 2064 C CA . MET B 1 70 ? -9.383 -4.473 3.197 1 97.38 70 MET B CA 1
ATOM 2065 C C . MET B 1 70 ? -9.945 -3.377 2.295 1 97.38 70 MET B C 1
ATOM 2067 O O . MET B 1 70 ? -10.422 -2.35 2.783 1 97.38 70 MET B O 1
ATOM 2071 N N . ARG B 1 71 ? -9.805 -3.611 1.017 1 96 71 ARG B N 1
ATOM 2072 C CA . ARG B 1 71 ? -10.305 -2.65 0.04 1 96 71 ARG B CA 1
ATOM 2073 C C . ARG B 1 71 ? -10.562 -3.322 -1.305 1 96 71 ARG B C 1
ATOM 2075 O O . ARG B 1 71 ? -9.766 -4.137 -1.762 1 96 71 ARG B O 1
ATOM 2082 N N . MET B 1 72 ? -11.656 -2.92 -1.915 1 95.62 72 MET B N 1
ATOM 2083 C CA . MET B 1 72 ? -12 -3.344 -3.27 1 95.62 72 MET B CA 1
ATOM 2084 C C . MET B 1 72 ? -12.469 -2.162 -4.109 1 95.62 72 MET B C 1
ATOM 2086 O O . MET B 1 72 ? -13.539 -1.604 -3.855 1 95.62 72 MET B O 1
ATOM 2090 N N . GLU B 1 73 ? -11.719 -1.84 -5.094 1 93.5 73 GLU B N 1
ATOM 2091 C CA . GLU B 1 73 ? -12.031 -0.691 -5.941 1 93.5 73 GLU B CA 1
ATOM 2092 C C . GLU B 1 73 ? -12.523 -1.137 -7.316 1 93.5 73 GLU B C 1
ATOM 2094 O O . GLU B 1 73 ? -11.727 -1.533 -8.164 1 93.5 73 GLU B O 1
ATOM 2099 N N . ASN B 1 74 ? -13.734 -0.902 -7.621 1 89.81 74 ASN B N 1
ATOM 2100 C CA . ASN B 1 74 ? -14.312 -1.476 -8.836 1 89.81 74 ASN B CA 1
ATOM 2101 C C . ASN B 1 74 ? -14.094 -0.566 -10.039 1 89.81 74 ASN B C 1
ATOM 2103 O O . ASN B 1 74 ? -14.461 -0.919 -11.164 1 89.81 74 ASN B O 1
ATOM 2107 N N . ARG B 1 75 ? -13.562 0.571 -9.898 1 87.19 75 ARG B N 1
ATOM 2108 C CA . ARG B 1 75 ? -13.297 1.444 -11.039 1 87.19 75 ARG B CA 1
ATOM 2109 C C . ARG B 1 75 ? -11.906 1.2 -11.609 1 87.19 75 ARG B C 1
ATOM 2111 O O . ARG B 1 75 ? -11.688 1.328 -12.812 1 87.19 75 ARG B O 1
ATOM 2118 N N . THR B 1 76 ? -10.969 0.856 -10.688 1 90.88 76 THR B N 1
ATOM 2119 C CA . THR B 1 76 ? -9.586 0.701 -11.125 1 90.88 76 THR B CA 1
ATOM 2120 C C . THR B 1 76 ? -9.211 -0.776 -11.219 1 90.88 76 THR B C 1
ATOM 2122 O O . THR B 1 76 ? -8.203 -1.127 -11.836 1 90.88 76 THR B O 1
ATOM 2125 N N . GLY B 1 77 ? -10.016 -1.628 -10.602 1 94.56 77 GLY B N 1
ATOM 2126 C CA . GLY B 1 77 ? -9.641 -3.029 -10.508 1 94.56 77 GLY B CA 1
ATOM 2127 C C . GLY B 1 77 ? -8.586 -3.297 -9.453 1 94.56 77 GLY B C 1
ATOM 2128 O O . GLY B 1 77 ? -7.898 -4.32 -9.492 1 94.56 77 GLY B O 1
ATOM 2129 N N . THR B 1 78 ? -8.367 -2.279 -8.562 1 96.88 78 THR B N 1
ATOM 2130 C CA . THR B 1 78 ? -7.379 -2.402 -7.496 1 96.88 78 THR B CA 1
ATOM 2131 C C . THR B 1 78 ? -8.023 -2.934 -6.219 1 96.88 78 THR B C 1
ATOM 2133 O O . THR B 1 78 ? -9.125 -2.521 -5.855 1 96.88 78 THR B O 1
ATOM 2136 N N . PHE B 1 79 ? -7.305 -3.861 -5.496 1 97.19 79 PHE B N 1
ATOM 2137 C CA . PHE B 1 79 ? -7.781 -4.312 -4.195 1 97.19 79 PHE B CA 1
ATOM 2138 C C . PHE B 1 79 ? -6.617 -4.527 -3.236 1 97.19 79 PHE B C 1
ATOM 2140 O O . PHE B 1 79 ? -5.492 -4.801 -3.668 1 97.19 79 PHE B O 1
ATOM 2147 N N . VAL B 1 80 ? -6.871 -4.305 -1.976 1 98.38 80 VAL B N 1
ATOM 2148 C CA . VAL B 1 80 ? -5.918 -4.527 -0.891 1 98.38 80 VAL B CA 1
ATOM 2149 C C . VAL B 1 80 ? -6.34 -5.746 -0.075 1 98.38 80 VAL B C 1
ATOM 2151 O O . VAL B 1 80 ? -7.496 -5.848 0.35 1 98.38 80 VAL B O 1
ATOM 2154 N N . VAL B 1 81 ? -5.383 -6.629 0.183 1 98.56 81 VAL B N 1
ATOM 2155 C CA . VAL B 1 81 ? -5.727 -7.879 0.855 1 98.56 81 VAL B CA 1
ATOM 2156 C C . VAL B 1 81 ? -4.582 -8.305 1.772 1 98.56 81 VAL B C 1
ATOM 2158 O O . VAL B 1 81 ? -3.41 -8.156 1.425 1 98.56 81 VAL B O 1
ATOM 2161 N N . GLY B 1 82 ? -4.945 -8.75 2.945 1 98.5 82 GLY B N 1
ATOM 2162 C CA . GLY B 1 82 ? -3.998 -9.531 3.729 1 98.5 82 GLY B CA 1
ATOM 2163 C C . GLY B 1 82 ? -3.867 -10.969 3.25 1 98.5 82 GLY B C 1
ATOM 2164 O O . GLY B 1 82 ? -4.859 -11.602 2.885 1 98.5 82 GLY B O 1
ATOM 2165 N N . LEU B 1 83 ? -2.691 -11.508 3.242 1 98.62 83 LEU B N 1
ATOM 2166 C CA . LEU B 1 83 ? -2.391 -12.914 2.992 1 98.62 83 LEU B CA 1
ATOM 2167 C C . LEU B 1 83 ? -1.58 -13.508 4.141 1 98.62 83 LEU B C 1
ATOM 2169 O O . LEU B 1 83 ? -0.524 -12.984 4.496 1 98.62 83 LEU B O 1
ATOM 2173 N N . ARG B 1 84 ? -2.09 -14.594 4.68 1 98.5 84 ARG B N 1
ATOM 2174 C CA . ARG B 1 84 ? -1.32 -15.203 5.758 1 98.5 84 ARG B CA 1
ATOM 2175 C C . ARG B 1 84 ? -1.323 -16.719 5.637 1 98.5 84 ARG B C 1
ATOM 2177 O O . ARG B 1 84 ? -2.193 -17.297 4.977 1 98.5 84 ARG B O 1
ATOM 2184 N N . SER B 1 85 ? -0.33 -17.281 6.254 1 98.38 85 SER B N 1
ATOM 2185 C CA . SER B 1 85 ? -0.26 -18.734 6.426 1 98.38 85 SER B CA 1
ATOM 2186 C C . SER B 1 85 ? 0.409 -19.094 7.742 1 98.38 85 SER B C 1
ATOM 2188 O O . SER B 1 85 ? 1.462 -18.562 8.086 1 98.38 85 SER B O 1
ATOM 2190 N N . LYS B 1 86 ? -0.201 -20 8.484 1 97.38 86 LYS B N 1
ATOM 2191 C CA . LYS B 1 86 ? 0.378 -20.469 9.742 1 97.38 86 LYS B CA 1
ATOM 2192 C C . LYS B 1 86 ? 1.535 -21.422 9.484 1 97.38 86 LYS B C 1
ATOM 2194 O O . LYS B 1 86 ? 2.449 -21.547 10.305 1 97.38 86 LYS B O 1
ATOM 2199 N N . VAL B 1 87 ? 1.413 -22.109 8.367 1 97.94 87 VAL B N 1
ATOM 2200 C CA . VAL B 1 87 ? 2.457 -23.047 8 1 97.94 87 VAL B CA 1
ATOM 2201 C C . VAL B 1 87 ? 3.035 -22.688 6.637 1 97.94 87 VAL B C 1
ATOM 2203 O O . VAL B 1 87 ? 2.404 -21.953 5.863 1 97.94 87 VAL B O 1
ATOM 2206 N N . SER B 1 88 ? 4.277 -23.203 6.418 1 97.81 88 SER B N 1
ATOM 2207 C CA . SER B 1 88 ? 4.895 -22.953 5.121 1 97.81 88 SER B CA 1
ATOM 2208 C C . SER B 1 88 ? 3.996 -23.422 3.98 1 97.81 88 SER B C 1
ATOM 2210 O O . SER B 1 88 ? 3.346 -24.469 4.086 1 97.81 88 SER B O 1
ATOM 2212 N N . ALA B 1 89 ? 3.963 -22.641 2.922 1 97.12 89 ALA B N 1
ATOM 2213 C CA . ALA B 1 89 ? 3.096 -22.906 1.78 1 97.12 89 ALA B CA 1
ATOM 2214 C C . ALA B 1 89 ? 3.637 -22.266 0.51 1 97.12 89 ALA B C 1
ATOM 2216 O O . ALA B 1 89 ? 4.582 -21.469 0.564 1 97.12 89 ALA B O 1
ATOM 2217 N N . SER B 1 90 ? 3.096 -22.703 -0.605 1 95.06 90 SER B N 1
ATOM 2218 C CA . SER B 1 90 ? 3.439 -22.125 -1.899 1 95.06 90 SER B CA 1
ATOM 2219 C C . SER B 1 90 ? 2.195 -21.875 -2.744 1 95.06 90 SER B C 1
ATOM 2221 O O . SER B 1 90 ? 1.24 -22.656 -2.693 1 95.06 90 SER B O 1
ATOM 2223 N N . LEU B 1 91 ? 2.25 -20.75 -3.393 1 92.75 91 LEU B N 1
ATOM 2224 C CA . LEU B 1 91 ? 1.247 -20.469 -4.414 1 92.75 91 LEU B CA 1
ATOM 2225 C C . LEU B 1 91 ? 1.788 -20.781 -5.805 1 92.75 91 LEU B C 1
ATOM 2227 O O . LEU B 1 91 ? 2.92 -20.406 -6.133 1 92.75 91 LEU B O 1
ATOM 2231 N N . GLY B 1 92 ? 1.11 -21.516 -6.625 1 88.38 92 GLY B N 1
ATOM 2232 C CA . GLY B 1 92 ? 1.547 -21.906 -7.957 1 88.38 92 GLY B CA 1
ATOM 2233 C C . GLY B 1 92 ? 1.998 -20.734 -8.805 1 88.38 92 GLY B C 1
ATOM 2234 O O . GLY B 1 92 ? 1.784 -19.578 -8.445 1 88.38 92 GLY B O 1
ATOM 2235 N N . LYS B 1 93 ? 2.602 -21.094 -9.914 1 92.88 93 LYS B N 1
ATOM 2236 C CA . LYS B 1 93 ? 3.086 -20.094 -10.875 1 92.88 93 LYS B CA 1
ATOM 2237 C C . LYS B 1 93 ? 1.95 -19.203 -11.367 1 92.88 93 LYS B C 1
ATOM 2239 O O . LYS B 1 93 ? 0.871 -19.688 -11.711 1 92.88 93 LYS B O 1
ATOM 2244 N N . HIS B 1 94 ? 2.26 -17.922 -11.32 1 94.94 94 HIS B N 1
ATOM 2245 C CA . HIS B 1 94 ? 1.229 -17 -11.797 1 94.94 94 HIS B CA 1
ATOM 2246 C C . HIS B 1 94 ? 1.845 -15.75 -12.406 1 94.94 94 HIS B C 1
ATOM 2248 O O . HIS B 1 94 ? 3.016 -15.445 -12.164 1 94.94 94 HIS B O 1
ATOM 2254 N N . ARG B 1 95 ? 1.078 -15.109 -13.266 1 93.69 95 ARG B N 1
ATOM 2255 C CA . ARG B 1 95 ? 1.445 -13.891 -13.977 1 93.69 95 ARG B CA 1
ATOM 2256 C C . ARG B 1 95 ? 0.544 -12.734 -13.57 1 93.69 95 ARG B C 1
ATOM 2258 O O . ARG B 1 95 ? -0.68 -12.875 -13.539 1 93.69 95 ARG B O 1
ATOM 2265 N N . HIS B 1 96 ? 1.2 -11.617 -13.25 1 94.44 96 HIS B N 1
ATOM 2266 C CA . HIS B 1 96 ? 0.432 -10.414 -12.969 1 94.44 96 HIS B CA 1
ATOM 2267 C C . HIS B 1 96 ? 0.259 -9.562 -14.219 1 94.44 96 HIS B C 1
ATOM 2269 O O . HIS B 1 96 ? 1.21 -9.367 -14.977 1 94.44 96 HIS B O 1
ATOM 2275 N N . ARG B 1 97 ? -0.99 -9 -14.375 1 93.69 97 ARG B N 1
ATOM 2276 C CA . ARG B 1 97 ? -1.239 -8.125 -15.523 1 93.69 97 ARG B CA 1
ATOM 2277 C C . ARG B 1 97 ? -1.25 -6.66 -15.102 1 93.69 97 ARG B C 1
ATOM 2279 O O . ARG B 1 97 ? -1.367 -5.766 -15.945 1 93.69 97 ARG B O 1
ATOM 2286 N N . GLY B 1 98 ? -1.189 -6.367 -13.867 1 95 98 GLY B N 1
ATOM 2287 C CA . GLY B 1 98 ? -0.986 -5.059 -13.273 1 95 98 GLY B CA 1
ATOM 2288 C C . GLY B 1 98 ? 0.028 -5.066 -12.141 1 95 98 GLY B C 1
ATOM 2289 O O . GLY B 1 98 ? 0.644 -6.098 -11.867 1 95 98 GLY B O 1
ATOM 2290 N N . THR B 1 99 ? 0.227 -3.953 -11.578 1 95.19 99 THR B N 1
ATOM 2291 C CA . THR B 1 99 ? 1.222 -3.803 -10.523 1 95.19 99 THR B CA 1
ATOM 2292 C C . THR B 1 99 ? 0.712 -4.395 -9.211 1 95.19 99 THR B C 1
ATOM 2294 O O . THR B 1 99 ? -0.469 -4.262 -8.883 1 95.19 99 THR B O 1
ATOM 2297 N N . VAL B 1 100 ? 1.616 -5.047 -8.492 1 97.31 100 VAL B N 1
ATOM 2298 C CA . VAL B 1 100 ? 1.379 -5.516 -7.133 1 97.31 100 VAL B CA 1
ATOM 2299 C C . VAL B 1 100 ? 2.443 -4.941 -6.199 1 97.31 100 VAL B C 1
ATOM 2301 O O . VAL B 1 100 ? 3.633 -4.953 -6.52 1 97.31 100 VAL B O 1
ATOM 2304 N N . THR B 1 101 ? 2.035 -4.414 -5.082 1 97.75 101 THR B N 1
ATOM 2305 C CA . THR B 1 101 ? 2.99 -4.062 -4.035 1 97.75 101 THR B CA 1
ATOM 2306 C C . THR B 1 101 ? 2.688 -4.824 -2.748 1 97.75 101 THR B C 1
ATOM 2308 O O . THR B 1 101 ? 1.552 -5.242 -2.52 1 97.75 101 THR B O 1
ATOM 2311 N N . ALA B 1 102 ? 3.76 -4.977 -1.924 1 98.38 102 ALA B N 1
ATOM 2312 C CA . ALA B 1 102 ? 3.598 -5.75 -0.696 1 98.38 102 ALA B CA 1
ATOM 2313 C C . ALA B 1 102 ? 4.406 -5.141 0.446 1 98.38 102 ALA B C 1
ATOM 2315 O O . ALA B 1 102 ? 5.531 -4.676 0.24 1 98.38 102 ALA B O 1
ATOM 2316 N N . ILE B 1 103 ? 3.83 -5.184 1.579 1 98 103 ILE B N 1
ATOM 2317 C CA . ILE B 1 103 ? 4.508 -4.914 2.842 1 98 103 ILE B CA 1
ATOM 2318 C C . ILE B 1 103 ? 4.426 -6.141 3.746 1 98 103 ILE B C 1
ATOM 2320 O O . ILE B 1 103 ? 3.354 -6.727 3.912 1 98 103 ILE B O 1
ATOM 2324 N N . THR B 1 104 ? 5.562 -6.512 4.285 1 98.44 104 THR B N 1
ATOM 2325 C CA . THR B 1 104 ? 5.602 -7.672 5.168 1 98.44 104 THR B CA 1
ATOM 2326 C C . THR B 1 104 ? 5.281 -7.27 6.605 1 98.44 104 THR B C 1
ATOM 2328 O O . THR B 1 104 ? 6.004 -6.477 7.211 1 98.44 104 THR B O 1
ATOM 2331 N N . MET B 1 105 ? 4.238 -7.879 7.117 1 98.06 105 MET B N 1
ATOM 2332 C CA . MET B 1 105 ? 3.83 -7.613 8.492 1 98.06 105 MET B CA 1
ATOM 2333 C C . MET B 1 105 ? 4.574 -8.523 9.469 1 98.06 105 MET B C 1
ATOM 2335 O O . MET B 1 105 ? 5.016 -8.07 10.531 1 98.06 105 MET B O 1
ATOM 2339 N N . SER B 1 106 ? 4.707 -9.766 9.141 1 98.19 106 SER B N 1
ATOM 2340 C CA . SER B 1 106 ? 5.418 -10.766 9.938 1 98.19 106 SER B CA 1
ATOM 2341 C C . SER B 1 106 ? 5.867 -11.938 9.078 1 98.19 106 SER B C 1
ATOM 2343 O O . SER B 1 106 ? 5.34 -12.148 7.977 1 98.19 106 SER B O 1
ATOM 2345 N N . GLY B 1 107 ? 6.863 -12.711 9.633 1 98.19 107 GLY B N 1
ATOM 2346 C CA . GLY B 1 107 ? 7.336 -13.914 8.969 1 98.19 107 GLY B CA 1
ATOM 2347 C C . GLY B 1 107 ? 8.273 -13.625 7.812 1 98.19 107 GLY B C 1
ATOM 2348 O O . GLY B 1 107 ? 9 -12.625 7.824 1 98.19 107 GLY B O 1
ATOM 2349 N N . GLU B 1 108 ? 8.383 -14.68 6.926 1 98.62 108 GLU B N 1
ATOM 2350 C CA . GLU B 1 108 ? 9.289 -14.633 5.781 1 98.62 108 GLU B CA 1
ATOM 2351 C C . GLU B 1 108 ? 8.617 -15.188 4.527 1 98.62 108 GLU B C 1
ATOM 2353 O O . GLU B 1 108 ? 7.867 -16.172 4.602 1 98.62 108 GLU B O 1
ATOM 2358 N N . TRP B 1 109 ? 8.953 -14.547 3.422 1 98.19 109 TRP B N 1
ATOM 2359 C CA . TRP B 1 109 ? 8.391 -15.008 2.156 1 98.19 109 TRP B CA 1
ATOM 2360 C C . TRP B 1 109 ? 9.25 -14.547 0.981 1 98.19 109 TRP B C 1
ATOM 2362 O O . TRP B 1 109 ? 10.141 -13.719 1.146 1 98.19 109 TRP B O 1
ATOM 2372 N N . GLY B 1 110 ? 8.992 -15.086 -0.136 1 97 110 GLY B N 1
ATOM 2373 C CA . GLY B 1 110 ? 9.672 -14.742 -1.375 1 97 110 GLY B CA 1
ATOM 2374 C C . GLY B 1 110 ? 9.117 -15.469 -2.584 1 97 110 GLY B C 1
ATOM 2375 O O . GLY B 1 110 ? 7.992 -15.969 -2.549 1 97 110 GLY B O 1
ATOM 2376 N N . TYR B 1 111 ? 9.891 -15.344 -3.633 1 95.31 111 TYR B N 1
ATOM 2377 C CA . TYR B 1 111 ? 9.562 -16.031 -4.871 1 95.31 111 TYR B CA 1
ATOM 2378 C C . TYR B 1 111 ? 10.688 -16.984 -5.277 1 95.31 111 TYR B C 1
ATOM 2380 O O . TYR B 1 111 ? 11.867 -16.656 -5.152 1 95.31 111 TYR B O 1
ATOM 2388 N N . LYS B 1 112 ? 10.305 -18.141 -5.781 1 92.56 112 LYS B N 1
ATOM 2389 C CA . LYS B 1 112 ? 11.266 -19.188 -6.117 1 92.56 112 LYS B CA 1
ATOM 2390 C C . LYS B 1 112 ? 12.266 -18.688 -7.16 1 92.56 112 LYS B C 1
ATOM 2392 O O . LYS B 1 112 ? 13.406 -19.172 -7.207 1 92.56 112 LYS B O 1
ATOM 2397 N N . GLU B 1 113 ? 11.867 -17.734 -7.895 1 90.5 113 GLU B N 1
ATOM 2398 C CA . GLU B 1 113 ? 12.664 -17.25 -9.023 1 90.5 113 GLU B CA 1
ATOM 2399 C C . GLU B 1 113 ? 13.68 -16.203 -8.57 1 90.5 113 GLU B C 1
ATOM 2401 O O . GLU B 1 113 ? 14.516 -15.766 -9.359 1 90.5 113 GLU B O 1
ATOM 2406 N N . TYR B 1 114 ? 13.617 -15.781 -7.312 1 91.69 114 TYR B N 1
ATOM 2407 C CA . TYR B 1 114 ? 14.523 -14.758 -6.805 1 91.69 114 TYR B CA 1
ATOM 2408 C C . TYR B 1 114 ? 15.297 -15.266 -5.594 1 91.69 114 TYR B C 1
ATOM 2410 O O . TYR B 1 114 ? 14.922 -16.266 -4.98 1 91.69 114 TYR B O 1
ATOM 2418 N N . ASP B 1 115 ? 16.312 -14.547 -5.195 1 93.38 115 ASP B N 1
ATOM 2419 C CA . ASP B 1 115 ? 17.156 -14.969 -4.086 1 93.38 115 ASP B CA 1
ATOM 2420 C C . ASP B 1 115 ? 16.859 -14.164 -2.824 1 93.38 115 ASP B C 1
ATOM 2422 O O . ASP B 1 115 ? 17.328 -14.5 -1.736 1 93.38 115 ASP B O 1
ATOM 2426 N N . TRP B 1 116 ? 16.094 -13.211 -3.004 1 93.69 116 TRP B N 1
ATOM 2427 C CA . TRP B 1 116 ? 15.797 -12.406 -1.821 1 93.69 116 TRP B CA 1
ATOM 2428 C C . TRP B 1 116 ? 14.664 -13.023 -1.007 1 93.69 116 TRP B C 1
ATOM 2430 O O . TRP B 1 116 ? 13.844 -13.773 -1.543 1 93.69 116 TRP B O 1
ATOM 2440 N N . VAL B 1 117 ? 14.633 -12.758 0.283 1 97.19 117 VAL B N 1
ATOM 2441 C CA . VAL B 1 117 ? 13.594 -13.117 1.247 1 97.19 117 VAL B CA 1
ATOM 2442 C C . VAL B 1 117 ? 13.062 -11.859 1.931 1 97.19 117 VAL B C 1
ATOM 2444 O O . VAL B 1 117 ? 13.828 -11.109 2.543 1 97.19 117 VAL B O 1
ATOM 2447 N N . ALA B 1 118 ? 11.82 -11.633 1.791 1 98.19 118 ALA B N 1
ATOM 2448 C CA . ALA B 1 118 ? 11.195 -10.461 2.4 1 98.19 118 ALA B CA 1
ATOM 2449 C C . ALA B 1 118 ? 10.852 -10.719 3.865 1 98.19 118 ALA B C 1
ATOM 2451 O O . ALA B 1 118 ? 10.336 -11.781 4.207 1 98.19 118 ALA B O 1
ATOM 2452 N N . ARG B 1 119 ? 11.102 -9.75 4.668 1 98.12 119 ARG B N 1
ATOM 2453 C CA . ARG B 1 119 ? 10.883 -9.773 6.113 1 98.12 119 ARG B CA 1
ATOM 2454 C C . ARG B 1 119 ? 10.141 -8.531 6.578 1 98.12 119 ARG B C 1
ATOM 2456 O O . ARG B 1 119 ? 9.914 -7.602 5.801 1 98.12 119 ARG B O 1
ATOM 2463 N N . PRO B 1 120 ? 9.711 -8.523 7.863 1 97.44 120 PRO B N 1
ATOM 2464 C CA . PRO B 1 120 ? 8.883 -7.406 8.312 1 97.44 120 PRO B CA 1
ATOM 2465 C C . PRO B 1 120 ? 9.508 -6.047 8.008 1 97.44 120 PRO B C 1
ATOM 2467 O O . PRO B 1 120 ? 10.672 -5.809 8.344 1 97.44 120 PRO B O 1
ATOM 2470 N N . GLY B 1 121 ? 8.688 -5.238 7.352 1 95.56 121 GLY B N 1
ATOM 2471 C CA . GLY B 1 121 ? 9.148 -3.9 7.004 1 95.56 121 GLY B CA 1
ATOM 2472 C C . GLY B 1 121 ? 9.695 -3.805 5.594 1 95.56 121 GLY B C 1
ATOM 2473 O O . GLY B 1 121 ? 9.828 -2.707 5.051 1 95.56 121 GLY B O 1
ATOM 2474 N N . ASP B 1 122 ? 10.062 -4.941 4.98 1 96.88 122 ASP B N 1
ATOM 2475 C CA . ASP B 1 122 ? 10.531 -4.934 3.598 1 96.88 122 ASP B CA 1
ATOM 2476 C C . ASP B 1 122 ? 9.383 -4.617 2.637 1 96.88 122 ASP B C 1
ATOM 2478 O O . ASP B 1 122 ? 8.227 -4.926 2.92 1 96.88 122 ASP B O 1
ATOM 2482 N N . TRP B 1 123 ? 9.711 -4 1.542 1 96.69 123 TRP B N 1
ATOM 2483 C CA . TRP B 1 123 ? 8.742 -3.604 0.525 1 96.69 123 TRP B CA 1
ATOM 2484 C C . TRP B 1 123 ? 9.062 -4.258 -0.814 1 96.69 123 TRP B C 1
ATOM 2486 O O . TRP B 1 123 ? 10.219 -4.32 -1.223 1 96.69 123 TRP B O 1
ATOM 2496 N N . VAL B 1 124 ? 8.016 -4.73 -1.483 1 96.69 124 VAL B N 1
ATOM 2497 C CA . VAL B 1 124 ? 8.164 -5.414 -2.764 1 96.69 124 VAL B CA 1
ATOM 2498 C C . VAL B 1 124 ? 7.207 -4.809 -3.789 1 96.69 124 VAL B C 1
ATOM 2500 O O . VAL B 1 124 ? 6.078 -4.449 -3.455 1 96.69 124 VAL B O 1
ATOM 2503 N N . CYS B 1 125 ? 7.656 -4.746 -5.02 1 95.38 125 CYS B N 1
ATOM 2504 C CA . CYS B 1 125 ? 6.809 -4.363 -6.141 1 95.38 125 CYS B CA 1
ATOM 2505 C C . CYS B 1 125 ? 6.945 -5.359 -7.289 1 95.38 125 CYS B C 1
ATOM 2507 O O . CYS B 1 125 ? 8.055 -5.613 -7.77 1 95.38 125 CYS B O 1
ATOM 2509 N N . GLU B 1 126 ? 5.867 -5.902 -7.68 1 93.69 126 GLU B N 1
ATOM 2510 C CA . GLU B 1 126 ? 5.777 -6.77 -8.852 1 93.69 126 GLU B CA 1
ATOM 2511 C C . GLU B 1 126 ? 5.195 -6.02 -10.047 1 93.69 126 GLU B C 1
ATOM 2513 O O . GLU B 1 126 ? 4.164 -5.355 -9.93 1 93.69 126 GLU B O 1
ATOM 2518 N N . ASN B 1 127 ? 5.781 -6.219 -11.172 1 92.25 127 ASN B N 1
ATOM 2519 C CA . ASN B 1 127 ? 5.352 -5.457 -12.344 1 92.25 127 ASN B CA 1
ATOM 2520 C C . ASN B 1 127 ? 4.664 -6.348 -13.375 1 92.25 127 ASN B C 1
ATOM 2522 O O . ASN B 1 127 ? 4.828 -7.57 -13.352 1 92.25 127 ASN B O 1
ATOM 2526 N N . PRO B 1 128 ? 3.854 -5.691 -14.227 1 92.5 128 PRO B N 1
ATOM 2527 C CA . PRO B 1 128 ? 3.105 -6.477 -15.211 1 92.5 128 PRO B CA 1
ATOM 2528 C C . PRO B 1 128 ? 4.012 -7.344 -16.078 1 92.5 128 PRO B C 1
ATOM 2530 O O . PRO B 1 128 ? 5.09 -6.902 -16.484 1 92.5 128 PRO B O 1
ATOM 2533 N N . GLY B 1 129 ? 3.525 -8.594 -16.297 1 89.62 129 GLY B N 1
ATOM 2534 C CA . GLY B 1 129 ? 4.207 -9.477 -17.234 1 89.62 129 GLY B CA 1
ATOM 2535 C C . GLY B 1 129 ? 5.078 -10.516 -16.547 1 89.62 129 GLY B C 1
ATOM 2536 O O . GLY B 1 129 ? 5.406 -11.539 -17.141 1 89.62 129 GLY B O 1
ATOM 2537 N N . VAL B 1 130 ? 5.473 -10.242 -15.375 1 87.5 130 VAL B N 1
ATOM 2538 C CA . VAL B 1 130 ? 6.391 -11.133 -14.672 1 87.5 130 VAL B CA 1
ATOM 2539 C C . VAL B 1 130 ? 5.637 -12.383 -14.203 1 87.5 130 VAL B C 1
ATOM 2541 O O . VAL B 1 130 ? 4.488 -12.289 -13.758 1 87.5 130 VAL B O 1
ATOM 2544 N N . ILE B 1 131 ? 6.254 -13.477 -14.375 1 91 131 ILE B N 1
ATOM 2545 C CA . ILE B 1 131 ? 5.75 -14.758 -13.891 1 91 131 ILE B CA 1
ATOM 2546 C C . ILE B 1 131 ? 6.621 -15.25 -12.734 1 91 131 ILE B C 1
ATOM 2548 O O . ILE B 1 131 ? 7.84 -15.359 -12.875 1 91 131 ILE B O 1
ATOM 2552 N N . HIS B 1 132 ? 6.027 -15.516 -11.602 1 93.38 132 HIS B N 1
ATOM 2553 C CA . HIS B 1 132 ? 6.797 -15.984 -10.453 1 93.38 132 HIS B CA 1
ATOM 2554 C C . HIS B 1 132 ? 5.961 -16.891 -9.562 1 93.38 132 HIS B C 1
ATOM 2556 O O . HIS B 1 132 ? 4.77 -17.078 -9.805 1 93.38 132 HIS B O 1
ATOM 2562 N N . THR B 1 133 ? 6.613 -17.562 -8.609 1 94.62 133 THR B N 1
ATOM 2563 C CA . THR B 1 133 ? 6.02 -18.547 -7.715 1 94.62 133 THR B CA 1
ATOM 2564 C C . THR B 1 133 ? 6.215 -18.141 -6.258 1 94.62 133 THR B C 1
ATOM 2566 O O . THR B 1 133 ? 7.316 -18.266 -5.719 1 94.62 133 THR B O 1
ATOM 2569 N N . LEU B 1 134 ? 5.148 -17.781 -5.617 1 96.06 134 LEU B N 1
ATOM 2570 C CA . LEU B 1 134 ? 5.223 -17.297 -4.242 1 96.06 134 LEU B CA 1
ATOM 2571 C C . LEU B 1 134 ? 5.492 -18.438 -3.277 1 96.06 134 LEU B C 1
ATOM 2573 O O . LEU B 1 134 ? 4.895 -19.516 -3.4 1 96.06 134 LEU B O 1
ATOM 2577 N N . SER B 1 135 ? 6.359 -18.203 -2.354 1 97.31 135 SER B N 1
ATOM 2578 C CA . SER B 1 135 ? 6.598 -19.094 -1.219 1 97.31 135 SER B CA 1
ATOM 2579 C C . SER B 1 135 ? 6.551 -18.328 0.099 1 97.31 135 SER B C 1
ATOM 2581 O O . SER B 1 135 ? 7.16 -17.266 0.225 1 97.31 135 SER B O 1
ATOM 2583 N N . VAL B 1 136 ? 5.824 -18.891 1.053 1 97.5 136 VAL B N 1
ATOM 2584 C CA . VAL B 1 136 ? 5.758 -18.281 2.381 1 97.5 136 VAL B CA 1
ATOM 2585 C C . VAL B 1 136 ? 6.258 -19.281 3.424 1 97.5 136 VAL B C 1
ATOM 2587 O O . VAL B 1 136 ? 6.051 -20.484 3.287 1 97.5 136 VAL B O 1
ATOM 2590 N N . GLU B 1 137 ? 6.863 -18.781 4.477 1 98.19 137 GLU B N 1
ATOM 2591 C CA . GLU B 1 137 ? 7.27 -19.594 5.625 1 98.19 137 GLU B CA 1
ATOM 2592 C C . GLU B 1 137 ? 6.191 -19.594 6.703 1 98.19 137 GLU B C 1
ATOM 2594 O O . GLU B 1 137 ? 5.105 -19.047 6.508 1 98.19 137 GLU B O 1
ATOM 2599 N N . ASP B 1 138 ? 6.477 -20.266 7.812 1 98.12 138 ASP B N 1
ATOM 2600 C CA . ASP B 1 138 ? 5.523 -20.344 8.914 1 98.12 138 ASP B CA 1
ATOM 2601 C C . ASP B 1 138 ? 5.199 -18.953 9.461 1 98.12 138 ASP B C 1
ATOM 2603 O O . ASP B 1 138 ? 6.078 -18.094 9.555 1 98.12 138 ASP B O 1
ATOM 2607 N N . SER B 1 139 ? 3.949 -18.781 9.852 1 98.25 139 SER B N 1
ATOM 2608 C CA . SER B 1 139 ? 3.496 -17.594 10.57 1 98.25 139 SER B CA 1
ATOM 2609 C C . SER B 1 139 ? 3.83 -16.312 9.805 1 98.25 139 SER B C 1
ATOM 2611 O O . SER B 1 139 ? 4.398 -15.375 10.367 1 98.25 139 SER B O 1
ATOM 2613 N N . THR B 1 140 ? 3.525 -16.375 8.508 1 98.5 140 THR B N 1
ATOM 2614 C CA . THR B 1 140 ? 3.766 -15.227 7.637 1 98.5 140 THR B CA 1
ATOM 2615 C C . THR B 1 140 ? 2.473 -14.453 7.398 1 98.5 140 THR B C 1
ATOM 2617 O O . THR B 1 140 ? 1.411 -15.047 7.203 1 98.5 140 THR B O 1
ATOM 2620 N N . ASP B 1 141 ? 2.527 -13.109 7.5 1 98.5 141 ASP B N 1
ATOM 2621 C CA . ASP B 1 141 ? 1.448 -12.156 7.246 1 98.5 141 ASP B CA 1
ATOM 2622 C C . ASP B 1 141 ? 1.926 -11.008 6.363 1 98.5 141 ASP B C 1
ATOM 2624 O O . ASP B 1 141 ? 2.9 -10.328 6.695 1 98.5 141 ASP B O 1
ATOM 2628 N N . ILE B 1 142 ? 1.297 -10.883 5.199 1 98.62 142 ILE B N 1
ATOM 2629 C CA . ILE B 1 142 ? 1.672 -9.906 4.188 1 98.62 142 ILE B CA 1
ATOM 2630 C C . ILE B 1 142 ? 0.449 -9.078 3.789 1 98.62 142 ILE B C 1
ATOM 2632 O O . ILE B 1 142 ? -0.657 -9.617 3.678 1 98.62 142 ILE B O 1
ATOM 2636 N N . VAL B 1 143 ? 0.601 -7.785 3.529 1 98.75 143 VAL B N 1
ATOM 2637 C CA . VAL B 1 143 ? -0.45 -6.996 2.898 1 98.75 143 VAL B CA 1
ATOM 2638 C C . VAL B 1 143 ? -0.067 -6.688 1.453 1 98.75 143 VAL B C 1
ATOM 2640 O O . VAL B 1 143 ? 0.991 -6.105 1.195 1 98.75 143 VAL B O 1
ATOM 2643 N N . PHE B 1 144 ? -0.947 -7.078 0.53 1 98.69 144 PHE B N 1
ATOM 2644 C CA . PHE B 1 144 ? -0.75 -6.832 -0.895 1 98.69 144 PHE B CA 1
ATOM 2645 C C . PHE B 1 144 ? -1.724 -5.777 -1.402 1 98.69 144 PHE B C 1
ATOM 2647 O O . PHE B 1 144 ? -2.891 -5.758 -1.007 1 98.69 144 PHE B O 1
ATOM 2654 N N . THR B 1 145 ? -1.257 -4.898 -2.227 1 98.44 145 THR B N 1
ATOM 2655 C CA . THR B 1 145 ? -2.084 -4.09 -3.115 1 98.44 145 THR B CA 1
ATOM 2656 C C . THR B 1 145 ? -1.952 -4.57 -4.559 1 98.44 145 THR B C 1
ATOM 2658 O O . THR B 1 145 ? -0.867 -4.512 -5.141 1 98.44 145 THR B O 1
ATOM 2661 N N . ILE B 1 146 ? -3.041 -5.004 -5.082 1 97.94 146 ILE B N 1
ATOM 2662 C CA . ILE B 1 146 ? -3.012 -5.664 -6.383 1 97.94 146 ILE B CA 1
ATOM 2663 C C . ILE B 1 146 ? -3.867 -4.879 -7.379 1 97.94 146 ILE B C 1
ATOM 2665 O O . ILE B 1 146 ? -5.008 -4.52 -7.074 1 97.94 146 ILE B O 1
ATOM 2669 N N . THR B 1 147 ? -3.34 -4.621 -8.547 1 97.06 147 THR B N 1
ATOM 2670 C CA . THR B 1 147 ? -4.102 -4.027 -9.641 1 97.06 147 THR B CA 1
ATOM 2671 C C . THR B 1 147 ? -4.148 -4.9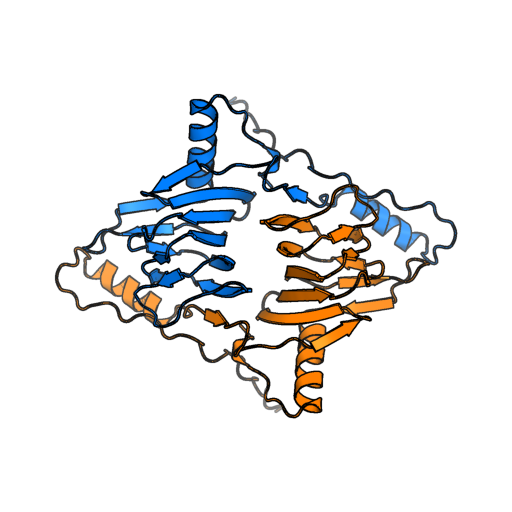65 -10.844 1 97.06 147 THR B C 1
ATOM 2673 O O . THR B 1 147 ? -3.129 -5.539 -11.234 1 97.06 147 THR B O 1
ATOM 2676 N N . GLY B 1 148 ? -5.355 -5.125 -11.383 1 96.25 148 GLY B N 1
ATOM 2677 C CA . GLY B 1 148 ? -5.508 -5.965 -12.555 1 96.25 148 GLY B CA 1
ATOM 2678 C C . GLY B 1 148 ? -5.703 -7.434 -12.219 1 96.25 148 GLY B C 1
ATOM 2679 O O . GLY B 1 148 ? -6.133 -7.77 -11.117 1 96.25 148 GLY B O 1
ATOM 2680 N N . SER B 1 149 ? -5.492 -8.273 -13.188 1 96 149 SER B N 1
ATOM 2681 C CA . SER B 1 149 ? -5.762 -9.695 -13.031 1 96 149 SER B CA 1
ATOM 2682 C C . SER B 1 149 ? -4.48 -10.477 -12.758 1 96 149 SER B C 1
ATOM 2684 O O . SER B 1 149 ? -3.383 -10 -13.047 1 96 149 SER B O 1
ATOM 2686 N N . ILE B 1 150 ? -4.676 -11.57 -12.141 1 96.12 150 ILE B N 1
ATOM 2687 C CA . ILE B 1 150 ? -3.639 -12.57 -11.906 1 96.12 150 ILE B CA 1
ATOM 2688 C C . ILE B 1 150 ? -3.975 -13.844 -12.68 1 96.12 150 ILE B C 1
ATOM 2690 O O . ILE B 1 150 ? -5.086 -14.367 -12.57 1 96.12 150 ILE B O 1
ATOM 2694 N N . GLU B 1 151 ? -3.053 -14.289 -13.461 1 96.12 151 GLU B N 1
ATOM 2695 C CA . GLU B 1 151 ? -3.234 -15.508 -14.25 1 96.12 151 GLU B CA 1
ATOM 2696 C C . GLU B 1 151 ? -2.398 -16.656 -13.688 1 96.12 151 GLU B C 1
ATOM 2698 O O . GLU B 1 151 ? -1.167 -16.625 -13.758 1 96.12 151 GLU B O 1
ATOM 2703 N N . PHE B 1 152 ? -3.084 -17.609 -13.172 1 95.38 152 PHE B N 1
ATOM 2704 C CA . PHE B 1 152 ? -2.398 -18.812 -12.695 1 95.38 152 PHE B CA 1
ATOM 2705 C C . PHE B 1 152 ? -2.141 -19.781 -13.844 1 95.38 152 PHE B C 1
ATOM 2707 O O . PHE B 1 152 ? -3.01 -19.984 -14.695 1 95.38 152 PHE B O 1
ATOM 2714 N N . LEU B 1 153 ? -0.967 -20.359 -13.773 1 94.25 153 LEU B N 1
ATOM 2715 C CA . LEU B 1 153 ? -0.54 -21.219 -14.875 1 94.25 153 LEU B CA 1
ATOM 2716 C C . LEU B 1 153 ? -0.334 -22.656 -14.414 1 94.25 153 LEU B C 1
ATOM 2718 O O . LEU B 1 153 ? 0.051 -22.891 -13.266 1 94.25 153 LEU B O 1
ATOM 2722 N N . ASN B 1 154 ? -0.54 -23.547 -15.352 1 92.06 154 ASN B N 1
ATOM 2723 C CA . ASN B 1 154 ? -0.155 -24.938 -15.133 1 92.06 154 ASN B CA 1
ATOM 2724 C C . ASN B 1 154 ? 1.354 -25.125 -15.266 1 92.06 154 ASN B C 1
ATOM 2726 O O . ASN B 1 154 ? 2.061 -24.234 -15.711 1 92.06 154 ASN B O 1
ATOM 2730 N N . ASP B 1 155 ? 1.842 -26.297 -14.93 1 89.25 155 ASP B N 1
ATOM 2731 C CA . ASP B 1 155 ? 3.262 -26.625 -15.047 1 89.25 155 ASP B CA 1
ATOM 2732 C C . ASP B 1 155 ? 3.729 -26.531 -16.5 1 89.25 155 ASP B C 1
ATOM 2734 O O . ASP B 1 155 ? 4.891 -26.219 -16.766 1 89.25 155 ASP B O 1
ATOM 2738 N N . ASP B 1 156 ? 2.795 -26.781 -17.453 1 89.56 156 ASP B N 1
ATOM 2739 C CA . ASP B 1 156 ? 3.152 -26.719 -18.859 1 89.56 156 ASP B CA 1
ATOM 2740 C C . ASP B 1 156 ? 2.975 -25.312 -19.422 1 89.56 156 ASP B C 1
ATOM 2742 O O . ASP B 1 156 ? 2.939 -25.125 -20.641 1 89.56 156 ASP B O 1
ATOM 2746 N N . ASP B 1 157 ? 2.66 -24.328 -18.531 1 91.06 157 ASP B N 1
ATOM 2747 C CA . ASP B 1 157 ? 2.621 -22.891 -18.797 1 91.06 157 ASP B CA 1
ATOM 2748 C C . ASP B 1 157 ? 1.294 -22.484 -19.438 1 91.06 157 ASP B C 1
ATOM 2750 O O . ASP B 1 157 ? 1.097 -21.312 -19.781 1 91.06 157 ASP B O 1
ATOM 2754 N N . SER B 1 158 ? 0.428 -23.484 -19.625 1 90.5 158 SER B N 1
ATOM 2755 C CA . SER B 1 158 ? -0.9 -23.125 -20.094 1 90.5 158 SER B CA 1
ATOM 2756 C C . SER B 1 158 ? -1.708 -22.438 -19 1 90.5 158 SER B C 1
ATOM 2758 O O . SER B 1 158 ? -1.443 -22.625 -17.812 1 90.5 158 SER B O 1
ATOM 2760 N N . LEU B 1 159 ? -2.607 -21.594 -19.422 1 92.31 159 LEU B N 1
ATOM 2761 C CA . LEU B 1 159 ? -3.455 -20.875 -18.484 1 92.31 159 LEU B CA 1
ATOM 2762 C C . LEU B 1 159 ? -4.375 -21.828 -17.734 1 92.31 159 LEU B C 1
ATOM 2764 O O . LEU B 1 159 ? -5.07 -22.641 -18.344 1 92.31 159 LEU B O 1
ATOM 2768 N N . LYS B 1 160 ? -4.336 -21.812 -16.438 1 93.12 160 LYS B N 1
ATOM 2769 C CA . LYS B 1 160 ? -5.234 -22.594 -15.602 1 93.12 160 LYS B CA 1
ATOM 2770 C C . LYS B 1 160 ? -6.512 -21.828 -15.281 1 93.12 160 LYS B C 1
ATOM 2772 O O . LYS B 1 160 ? -7.613 -22.266 -15.609 1 93.12 160 LYS B O 1
ATOM 2777 N N . PHE B 1 161 ? -6.402 -20.625 -14.578 1 92.62 161 PHE B N 1
ATOM 2778 C CA . PHE B 1 161 ? -7.516 -19.719 -14.32 1 92.62 161 PHE B CA 1
ATOM 2779 C C . PHE B 1 161 ? -7.016 -18.312 -14.055 1 92.62 161 PHE B C 1
ATOM 2781 O O . PHE B 1 161 ? -5.82 -18.094 -13.828 1 92.62 161 PHE B O 1
ATOM 2788 N N . THR B 1 162 ? -7.926 -17.391 -14.188 1 96 162 THR B N 1
ATOM 2789 C CA . THR B 1 162 ? -7.645 -15.984 -13.961 1 96 162 THR B CA 1
ATOM 2790 C C . THR B 1 162 ? -8.477 -15.453 -12.797 1 96 162 THR B C 1
ATOM 2792 O O . THR B 1 162 ? -9.664 -15.766 -12.68 1 96 162 THR B O 1
ATOM 2795 N N . LEU B 1 163 ? -7.859 -14.672 -11.938 1 95 163 LEU B N 1
ATOM 2796 C CA . LEU B 1 163 ? -8.555 -13.992 -10.852 1 95 163 LEU B CA 1
ATOM 2797 C C . LEU B 1 163 ? -8.414 -12.484 -10.961 1 95 163 LEU B C 1
ATOM 2799 O O . LEU B 1 163 ? -7.371 -11.984 -11.391 1 95 163 LEU B O 1
ATOM 2803 N N . ASP B 1 164 ? -9.422 -11.812 -10.664 1 95.81 164 ASP B N 1
ATOM 2804 C CA . ASP B 1 164 ? -9.391 -10.359 -10.531 1 95.81 164 ASP B CA 1
ATOM 2805 C C . ASP B 1 164 ? -10.164 -9.906 -9.297 1 95.81 164 ASP B C 1
ATOM 2807 O O . ASP B 1 164 ? -10.5 -10.719 -8.438 1 95.81 164 ASP B O 1
ATOM 2811 N N . ILE B 1 165 ? -10.375 -8.641 -9.219 1 95.25 165 ILE B N 1
ATOM 2812 C CA . ILE B 1 165 ? -11 -8.062 -8.031 1 95.25 165 ILE B CA 1
ATOM 2813 C C . ILE B 1 165 ? -12.359 -8.711 -7.801 1 95.25 165 ILE B C 1
ATOM 2815 O O . ILE B 1 165 ? -12.734 -8.992 -6.66 1 95.25 165 ILE B O 1
ATOM 2819 N N . PHE B 1 166 ? -13.109 -9.023 -8.797 1 93.94 166 PHE B N 1
ATOM 2820 C CA . PHE B 1 166 ? -14.453 -9.57 -8.641 1 93.94 166 PHE B CA 1
ATOM 2821 C C . PHE B 1 166 ? -14.391 -11.047 -8.258 1 93.94 166 PHE B C 1
ATOM 2823 O O . PHE B 1 166 ? -15.25 -11.531 -7.516 1 93.94 166 PHE B O 1
ATOM 2830 N N . SER B 1 167 ? -13.414 -11.758 -8.781 1 94.62 167 SER B N 1
ATOM 2831 C CA . SER B 1 167 ? -13.195 -13.133 -8.328 1 94.62 167 SER B CA 1
ATOM 2832 C C . SER B 1 167 ? -12.922 -13.188 -6.832 1 94.62 167 SER B C 1
ATOM 2834 O O . SER B 1 167 ? -13.547 -13.969 -6.113 1 94.62 167 SER B O 1
ATOM 2836 N N . PHE B 1 168 ? -12.062 -12.305 -6.391 1 94.38 168 PHE B N 1
ATOM 2837 C CA . PHE B 1 168 ? -11.695 -12.273 -4.98 1 94.38 168 PHE B CA 1
ATOM 2838 C C . PHE B 1 168 ? -12.867 -11.836 -4.117 1 94.38 168 PHE B C 1
ATOM 2840 O O . PHE B 1 168 ? -13.109 -12.398 -3.049 1 94.38 168 PHE B O 1
ATOM 2847 N N . ALA B 1 169 ? -13.57 -10.844 -4.602 1 95.38 169 ALA B N 1
ATOM 2848 C CA . ALA B 1 169 ? -14.766 -10.406 -3.889 1 95.38 169 ALA B CA 1
ATOM 2849 C C . ALA B 1 169 ? -15.773 -11.539 -3.746 1 95.38 169 ALA B C 1
ATOM 2851 O O . ALA B 1 169 ? -16.359 -11.727 -2.682 1 95.38 169 ALA B O 1
ATOM 2852 N N . LYS B 1 170 ? -15.945 -12.273 -4.766 1 96.06 170 LYS B N 1
ATOM 2853 C CA . LYS B 1 170 ? -16.891 -13.383 -4.73 1 96.06 170 LYS B CA 1
ATOM 2854 C C . LYS B 1 170 ? -16.484 -14.422 -3.693 1 96.06 170 LYS B C 1
ATOM 2856 O O . LYS B 1 170 ? -17.328 -14.969 -2.98 1 96.06 170 LYS B O 1
ATOM 2861 N N . LEU B 1 171 ? -15.195 -14.703 -3.609 1 95.38 171 LEU B N 1
ATOM 2862 C CA . LEU B 1 171 ? -14.703 -15.633 -2.598 1 95.38 171 LEU B CA 1
ATOM 2863 C C . LEU B 1 171 ? -15.078 -15.156 -1.196 1 95.38 171 LEU B C 1
ATOM 2865 O O . LEU B 1 171 ? -15.516 -15.945 -0.363 1 95.38 171 LEU B O 1
ATOM 2869 N N . TYR B 1 172 ? -14.914 -13.906 -0.915 1 97.12 172 TYR B N 1
ATOM 2870 C CA . TYR B 1 172 ? -15.258 -13.289 0.362 1 97.12 172 TYR B CA 1
ATOM 2871 C C . TYR B 1 172 ? -16.75 -13.398 0.631 1 97.12 172 TYR B C 1
ATOM 2873 O O . TYR B 1 172 ? -17.172 -13.836 1.708 1 97.12 172 TYR B O 1
ATOM 2881 N N . TYR B 1 173 ? -17.531 -13.078 -0.363 1 96.81 173 TYR B N 1
ATOM 2882 C CA . TYR B 1 173 ? -18.984 -13.094 -0.201 1 96.81 173 TYR B CA 1
ATOM 2883 C C . TYR B 1 173 ? -19.484 -14.523 -0.017 1 96.81 173 TYR B C 1
ATOM 2885 O O . TYR B 1 173 ? -20.391 -14.766 0.788 1 96.81 173 TYR B O 1
ATOM 2893 N N . ASP B 1 174 ? -18.938 -15.477 -0.743 1 97.06 174 ASP B N 1
ATOM 2894 C CA . ASP B 1 174 ? -19.328 -16.875 -0.604 1 97.06 174 ASP B CA 1
ATOM 2895 C C . ASP B 1 174 ? -19.031 -17.406 0.796 1 97.06 174 ASP B C 1
ATOM 2897 O O . ASP B 1 174 ? -19.828 -18.141 1.382 1 97.06 174 ASP B O 1
ATOM 2901 N N . TYR B 1 175 ? -17.906 -17.031 1.298 1 97.5 175 TYR B N 1
ATOM 2902 C CA . TYR B 1 175 ? -17.547 -17.453 2.648 1 97.5 175 TYR B CA 1
ATOM 2903 C C . TYR B 1 175 ? -18.516 -16.875 3.676 1 97.5 175 TYR B C 1
ATOM 2905 O O . TYR B 1 175 ? -18.969 -17.578 4.582 1 97.5 175 TYR B O 1
ATOM 2913 N N . CYS B 1 176 ? -18.766 -15.578 3.586 1 97.88 176 CYS B N 1
ATOM 2914 C CA . CYS B 1 176 ? -19.719 -14.93 4.492 1 97.88 176 CYS B CA 1
ATOM 2915 C C . CYS B 1 176 ? -21.062 -15.633 4.473 1 97.88 176 CYS B C 1
ATOM 2917 O O . CYS B 1 176 ? -21.656 -15.898 5.523 1 97.88 176 CYS B O 1
ATOM 2919 N N . LYS B 1 177 ? -21.484 -15.906 3.287 1 97.5 177 LYS B N 1
ATOM 2920 C CA . LYS B 1 177 ? -22.75 -16.609 3.141 1 97.5 177 LYS B CA 1
ATOM 2921 C C . LYS B 1 177 ? -22.719 -17.969 3.834 1 97.5 177 LYS B C 1
ATOM 2923 O O . LYS B 1 177 ? -23.641 -18.312 4.578 1 97.5 177 LYS B O 1
ATOM 2928 N N . GLU B 1 178 ? -21.719 -18.688 3.625 1 97.88 178 GLU B N 1
ATOM 2929 C CA . GLU B 1 178 ? -21.562 -20.016 4.215 1 97.88 178 GLU B CA 1
ATOM 2930 C C . GLU B 1 178 ? -21.578 -19.938 5.738 1 97.88 178 GLU B C 1
ATOM 2932 O O . GLU B 1 178 ? -22.125 -20.828 6.398 1 97.88 178 GLU B O 1
ATOM 2937 N N . LYS B 1 179 ? -21 -18.891 6.27 1 98.19 179 LYS B N 1
ATOM 2938 C CA . LYS B 1 179 ? -20.859 -18.781 7.719 1 98.19 179 LYS B CA 1
ATOM 2939 C C . LYS B 1 179 ? -21.984 -17.969 8.336 1 98.19 179 LYS B C 1
ATOM 2941 O O . LYS B 1 179 ? -22.031 -17.781 9.555 1 98.19 179 LYS B O 1
ATOM 2946 N N . GLY B 1 180 ? -22.828 -17.438 7.488 1 98 180 GLY B N 1
ATOM 2947 C CA . GLY B 1 180 ? -23.922 -16.625 7.984 1 98 180 GLY B CA 1
ATOM 2948 C C . GLY B 1 180 ? -23.469 -15.258 8.477 1 98 180 GLY B C 1
ATOM 2949 O O . GLY B 1 180 ? -24 -14.734 9.461 1 98 180 GLY B O 1
ATOM 2950 N N . ILE B 1 181 ? -22.469 -14.75 7.879 1 97.56 181 ILE B N 1
ATOM 2951 C CA . ILE B 1 181 ? -21.922 -13.438 8.219 1 97.56 181 ILE B CA 1
ATOM 2952 C C . ILE B 1 181 ? -22.328 -12.422 7.156 1 97.56 181 ILE B C 1
ATOM 2954 O O . ILE B 1 181 ? -22.281 -12.711 5.957 1 97.56 181 ILE B O 1
ATOM 2958 N N . LYS B 1 182 ? -22.797 -11.281 7.57 1 96.94 182 LYS B N 1
ATOM 2959 C CA . LYS B 1 182 ? -23.062 -10.211 6.617 1 96.94 182 LYS B CA 1
ATOM 2960 C C . LYS B 1 182 ? -21.766 -9.609 6.082 1 96.94 182 LYS B C 1
ATOM 2962 O O . LYS B 1 182 ? -20.922 -9.148 6.855 1 96.94 182 LYS B O 1
ATOM 2967 N N . PRO B 1 183 ? -21.641 -9.625 4.805 1 95.62 183 PRO B N 1
ATOM 2968 C CA . PRO B 1 183 ? -20.453 -8.969 4.266 1 95.62 183 PRO B CA 1
ATOM 2969 C C . PRO B 1 183 ? -20.406 -7.473 4.582 1 95.62 183 PRO B C 1
ATOM 2971 O O . PRO B 1 183 ? -21.453 -6.844 4.758 1 95.62 183 PRO B O 1
ATOM 2974 N N . ASN B 1 184 ? -19.25 -6.887 4.676 1 95.44 184 ASN B N 1
ATOM 2975 C CA . ASN B 1 184 ? -19.094 -5.453 4.91 1 95.44 184 ASN B CA 1
ATOM 2976 C C . ASN B 1 184 ? -18.953 -4.684 3.602 1 95.44 184 ASN B C 1
ATOM 2978 O O . ASN B 1 184 ? -17.891 -4.668 2.992 1 95.44 184 ASN B O 1
ATOM 2982 N N . ASN B 1 185 ? -19.938 -3.986 3.211 1 88.62 185 ASN B N 1
ATOM 2983 C CA . ASN B 1 185 ? -19.969 -3.26 1.945 1 88.62 185 ASN B CA 1
ATOM 2984 C C . ASN B 1 185 ? -19.016 -2.068 1.964 1 88.62 185 ASN B C 1
ATOM 2986 O O . ASN B 1 185 ? -18.672 -1.521 0.913 1 88.62 185 ASN B O 1
ATOM 2990 N N . ALA B 1 186 ? -18.562 -1.748 3.127 1 88.38 186 ALA B N 1
ATOM 2991 C CA . ALA B 1 186 ? -17.672 -0.602 3.248 1 88.38 186 ALA B CA 1
ATOM 2992 C C . ALA B 1 186 ? -16.281 -0.929 2.697 1 88.38 186 ALA B C 1
ATOM 2994 O O . ALA B 1 186 ? -15.453 -0.035 2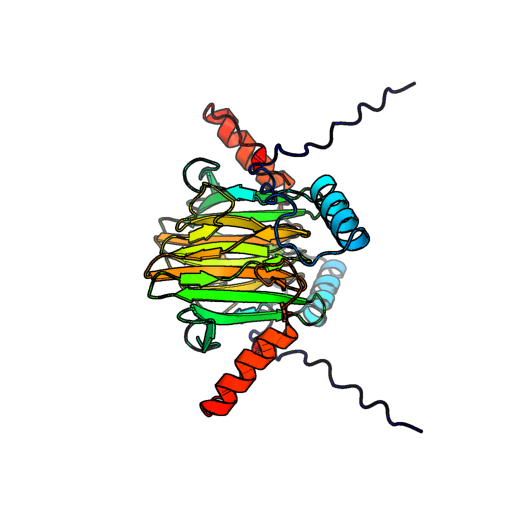.521 1 88.38 186 ALA B O 1
ATOM 2995 N N . LEU B 1 187 ? -16.109 -2.168 2.344 1 94.38 187 LEU B N 1
ATOM 2996 C CA . LEU B 1 187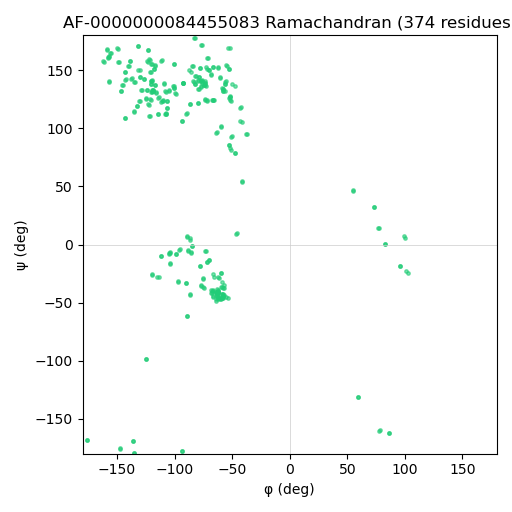 ? -14.836 -2.559 1.753 1 94.38 187 LEU B CA 1
ATOM 2997 C C . LEU B 1 187 ? -14.758 -2.127 0.292 1 94.38 187 LEU B C 1
ATOM 2999 O O . LEU B 1 187 ? -13.672 -2.084 -0.291 1 94.38 187 LEU B O 1
ATOM 3003 N N . TRP B 1 188 ? -15.953 -1.844 -0.286 1 91.5 188 TRP B N 1
ATOM 3004 C CA . TRP B 1 188 ? -15.977 -1.355 -1.661 1 91.5 188 TRP B CA 1
ATOM 3005 C C . TRP B 1 188 ? -15.703 0.144 -1.711 1 91.5 188 TRP B C 1
ATOM 3007 O O . TRP B 1 188 ? -16.078 0.88 -0.793 1 91.5 188 TRP B O 1
ATOM 3017 N N . HIS B 1 189 ? -15.031 0.502 -2.732 1 84.88 189 HIS B N 1
ATOM 3018 C CA . HIS B 1 189 ? -14.805 1.919 -2.99 1 84.88 189 HIS B CA 1
ATOM 3019 C C . HIS B 1 189 ? -15.102 2.27 -4.445 1 84.88 189 HIS B C 1
ATOM 3021 O O . HIS B 1 189 ? -14.719 1.534 -5.355 1 84.88 189 HIS B O 1
#

Organism: NCBI:txid398673

Radius of gyration: 22.39 Å; Cα contacts (8 Å, |Δi|>4): 849; chains: 2; bounding box: 66×65×53 Å

InterPro domains:
  IPR011051 RmlC-like cupin domain superfamily [SSF51182] (47-169)
  IPR014710 RmlC-like jelly roll fold [G3DSA:2.60.120.10] (46-186)
  IPR025979 ChrR-like cupin domain [PF12973] (53-150)

Nearest PDB structures (foldseek):
  5bpx-assembly1_A  TM=9.163E-01  e=2.732E-14  Alcaligenes sp.
  3ebr-assembly1_A  TM=9.155E-01  e=3.148E-13  Cupriavidus pinatubonensis JMP134
  3cjx-assembly1_A  TM=9.263E-01  e=5.222E-11  Cupriavidus pinatubonensis JMP134
  3cjx-assembly11_B  TM=8.276E-01  e=3.014E-09  Cupriavidus pinatubonensis JMP134
  2ozj-assembly2_B-3  TM=7.310E-01  e=1.036E-04  Desulfitobacterium hafniense DCB-2

Foldseek 3Di:
DPPPPPPPPLPDDAPDQDDDDDDPPPDPDDPVRVVVVVVCNVPPHDDHDADQVPQWDWDDDPDQKIKIWQAFEPVFLKTKMKIWGQAKDKDAKKFAQAKKKKAWCAFWKDWPVDDDIDGHGDMDMDGGPDITMIIGHHGTMMMMIGTDKMFGADPVRHTDDIDTSVNVVVSRVVVCVVVVHDHRSNNYD/DPPPPPPPPLPDDAPDQDDDDDDPPPDPDDPVRVVVVVVCNVPPGDDHDADQVPQWDWDDDPDQKIKIWQAFEPVFLKTKMKIWGQAKDKDAKKFAQAKKKKAWCAFWKDWPVDDDIDGHGDMDMDGGPDITMIIGHHGTMMMMIGTDKMFGADPVRHTDDIDTSVNVVVSRVVVCVVVVHDHRSNNYD